Protein AF-A0A1C3X0C4-F1 (afdb_monomer)

Organism: NCBI:txid1761772

Solvent-accessible surface area (backbone atoms only — not comparable to full-atom values): 13172 Å² total; per-residue (Å²): 142,78,87,81,75,84,77,73,75,85,82,77,82,80,66,88,72,69,59,49,39,43,43,60,50,53,60,58,39,68,80,42,32,85,22,26,40,40,50,29,43,96,93,39,70,56,44,37,40,42,38,80,78,48,72,48,70,47,80,48,76,50,66,49,93,78,71,48,81,47,73,50,46,37,35,39,41,31,38,38,47,34,87,52,88,96,50,63,44,50,33,29,40,58,55,50,52,52,52,50,57,44,31,78,73,72,53,66,65,54,83,15,46,44,35,37,34,42,26,61,84,79,56,75,74,42,56,24,30,41,52,51,74,47,81,56,97,66,32,35,37,38,35,36,40,78,58,76,90,78,57,58,68,60,51,53,52,52,51,53,54,54,64,68,68,50,79,73,76,76,72,78,74,76,81,47,76,70,55,62,56,57,60,68,44,45,44,56,62,89,38,69,68,53,26,46,51,50,12,64,74,65,76,46,53,48,69,56,42,38,52,33,25,74,71,60,39,42,42,34,71,52,27,51,57,61,65,76,105

Radius of gyration: 30.97 Å; Cα contacts (8 Å, |Δi|>4): 349; chains: 1; bounding box: 74×57×75 Å

Secondary structure (DSSP, 8-state):
---------STT--S---PPPHHHHHHHHHTTTTSEEEEEETTEEPPTT-EEEEEEEEEEEEE-TT--EEEEEEEEEEEE----TT--PPBHHHHHHHHHHHHHHH---TTSEEEEEEE-SSSPPEEEEEEEEEE-SSEEEEEEEE-----HHHHHHHHHHHHHHS----------HHHHHHHTTB--TT-HHHHHHHHHHHT--HHHHHHHHHHH-SBHHHHHHHH--

pLDDT: mean 82.72, std 19.0, range [31.22, 98.5]

Foldseek 3Di:
DDDDDPPPDPPPPQDPQPFQFLLNVLVVLVVFQQAFEWEAEPNHIQEQPKDFPDKDKDWDWDAFPVRDIDIFIAIETEIAREDDPPHGGHGSNVVSVVVVVCCVPPNDDRRGAYWYFYDNVPDGTFIWTFRDWDDDPRHIYTYIYGDDDDRVVVSVVSVVVVVVPDPPPPPPPPPDVVVVVVVVQWQDLPDQVSLVVLCVVLVHDSVLLNVLCVVQNTGSVSSSVSSND

Sequence (229 aa):
MDTLANTRSVVGALLPVEELSSAALLSSLEAHKDKSLIFNYDGRDVRPSYHVTEVKAGSFRSLDCGANPESWSETFIQLWDIDEENRRHMPAGKFLAIIRKVDEAVGFDAQAKLTFEVSDGVRPMQIYRAERMITEETAVRVYLSARPSSCKPRDRWLAEQQSCCAPKAVAKKSNTARGRKQDRARVAGGQDYEVQYEAKKTGKSAPAVKKAVKKVGNARKRVEKRLGR

Nearest PDB structures (foldseek):
  9jxc-assembly2_D  TM=3.763E-01  e=6.865E-01  Acinetobacter baumannii
  9jx6-assembly2_D  TM=3.806E-01  e=1.696E+00  Acinetobacter baumannii
  4xzk-assembly1_A  TM=2.471E-01  e=1.194E-01  Vibrio splendidus
  9k1j-assembly1_B  TM=3.363E-01  e=1.914E+00  Acinetobacter baumannii
  9jxc-assembly2_C  TM=3.204E-01  e=1.914E+00  Acinetobacter baumannii

Mean predicted aligned error: 16.26 Å

InterPro domains:
  IPR022037 Protein of unknown function DUF3606 [PF12244] (176-228)
  IPR045534 Protein of unknown function DUF6428 [PF20001] (25-175)

Structure (mmCIF, N/CA/C/O backbone):
data_AF-A0A1C3X0C4-F1
#
_entry.id   AF-A0A1C3X0C4-F1
#
loop_
_atom_site.group_PDB
_atom_site.id
_atom_site.type_symbol
_atom_site.label_atom_id
_atom_site.label_alt_id
_atom_site.label_comp_id
_atom_site.label_asym_id
_atom_site.label_entity_id
_atom_site.label_seq_id
_atom_site.pdbx_PDB_ins_code
_atom_site.Cartn_x
_atom_site.Cartn_y
_atom_site.Cartn_z
_atom_site.occupancy
_atom_site.B_iso_or_equiv
_atom_site.auth_seq_id
_atom_site.auth_comp_id
_atom_site.auth_asym_id
_atom_site.auth_atom_id
_atom_site.pdbx_PDB_model_num
ATOM 1 N N . MET A 1 1 ? -35.593 1.361 -29.784 1.00 33.28 1 MET A N 1
ATOM 2 C CA . MET A 1 1 ? -35.569 2.782 -29.402 1.00 33.28 1 MET A CA 1
ATOM 3 C C . MET A 1 1 ? -35.441 2.850 -27.885 1.00 33.28 1 MET A C 1
ATOM 5 O O . MET A 1 1 ? -36.442 2.698 -27.210 1.00 33.28 1 MET A O 1
ATOM 9 N N . ASP A 1 2 ? -34.297 2.939 -27.226 1.00 32.53 2 ASP A N 1
ATOM 10 C CA . ASP A 1 2 ? -32.886 2.875 -27.589 1.00 32.53 2 ASP A CA 1
ATOM 11 C C . ASP A 1 2 ? -32.145 2.412 -26.331 1.00 32.53 2 ASP A C 1
ATOM 13 O O . ASP A 1 2 ? -32.346 2.946 -25.241 1.00 32.53 2 ASP A O 1
ATOM 17 N N . THR A 1 3 ? -31.311 1.388 -26.480 1.00 33.56 3 THR A N 1
ATOM 18 C CA . THR A 1 3 ? -30.434 0.871 -25.431 1.00 33.56 3 THR A CA 1
ATOM 19 C C . THR A 1 3 ? -29.099 1.597 -25.561 1.00 33.56 3 THR A C 1
ATOM 21 O O . THR A 1 3 ? -28.247 1.192 -26.348 1.00 33.56 3 THR A O 1
ATOM 24 N N . LEU A 1 4 ? -28.909 2.698 -24.832 1.00 35.84 4 LEU A N 1
ATOM 25 C CA . LEU A 1 4 ? -27.606 3.360 -24.775 1.00 35.84 4 LEU A CA 1
ATOM 26 C C . LEU A 1 4 ? -26.722 2.665 -23.740 1.00 35.84 4 LEU A C 1
ATOM 28 O O . LEU A 1 4 ? -26.803 2.894 -22.535 1.00 35.84 4 LEU A O 1
ATOM 32 N N . ALA A 1 5 ? -25.880 1.780 -24.269 1.00 33.28 5 ALA A N 1
ATOM 33 C CA . ALA A 1 5 ? -24.729 1.214 -23.599 1.00 33.28 5 ALA A CA 1
ATOM 34 C C . ALA A 1 5 ? -23.816 2.339 -23.089 1.00 33.28 5 ALA A C 1
ATOM 36 O O . ALA A 1 5 ? -23.297 3.150 -23.855 1.00 33.28 5 ALA A O 1
ATOM 37 N N . ASN A 1 6 ? -23.597 2.359 -21.777 1.00 34.12 6 ASN A N 1
ATOM 38 C CA . ASN A 1 6 ? -22.580 3.176 -21.134 1.00 34.12 6 ASN A CA 1
ATOM 39 C C . ASN A 1 6 ? -21.198 2.568 -21.431 1.00 34.12 6 ASN A C 1
ATOM 41 O O . ASN A 1 6 ? -20.635 1.827 -20.625 1.00 34.12 6 ASN A O 1
ATOM 45 N N . THR A 1 7 ? -20.657 2.844 -22.618 1.00 32.50 7 THR A N 1
ATOM 46 C CA . THR A 1 7 ? -19.250 2.595 -22.944 1.00 32.50 7 THR A CA 1
ATOM 47 C C . THR A 1 7 ? -18.386 3.581 -22.171 1.00 32.50 7 THR A C 1
ATOM 49 O O . THR A 1 7 ? -18.004 4.642 -22.668 1.00 32.50 7 THR A O 1
ATOM 52 N N . ARG A 1 8 ? -18.069 3.223 -20.925 1.00 35.44 8 ARG A N 1
ATOM 53 C CA . ARG A 1 8 ? -17.008 3.869 -20.158 1.00 35.44 8 ARG A CA 1
ATOM 54 C C . ARG A 1 8 ? -15.693 3.552 -20.872 1.00 35.44 8 ARG A C 1
ATOM 56 O O . ARG A 1 8 ? -15.220 2.420 -20.853 1.00 35.44 8 ARG A O 1
ATOM 63 N N . SER A 1 9 ? -15.180 4.552 -21.584 1.00 31.75 9 SER A N 1
ATOM 64 C CA . SER A 1 9 ? -13.918 4.520 -22.320 1.00 31.75 9 SER A CA 1
ATOM 65 C C . SER A 1 9 ? -12.814 3.868 -21.483 1.00 31.75 9 SER A C 1
ATOM 67 O O . SER A 1 9 ? -12.438 4.367 -20.425 1.00 31.75 9 SER A O 1
ATOM 69 N N . VAL A 1 10 ? -12.285 2.752 -21.982 1.00 35.00 10 VAL A N 1
ATOM 70 C CA . VAL A 1 10 ? -11.211 1.951 -21.368 1.00 35.00 10 VAL A CA 1
ATOM 71 C C . VAL A 1 10 ? -9.834 2.632 -21.497 1.00 35.00 10 VAL A C 1
ATOM 73 O O . VAL A 1 10 ? -8.797 2.024 -21.256 1.00 35.00 10 VAL A O 1
ATOM 76 N N . VAL A 1 11 ? -9.798 3.912 -21.882 1.00 32.31 11 VAL A N 1
ATOM 77 C CA . VAL A 1 11 ? -8.581 4.658 -22.253 1.00 32.31 11 VAL A CA 1
ATOM 78 C C . VAL A 1 11 ? -8.032 5.491 -21.076 1.00 32.31 11 VAL A C 1
ATOM 80 O O . VAL A 1 11 ? -7.282 6.440 -21.265 1.00 32.31 11 VAL A O 1
ATOM 83 N N . GLY A 1 12 ? -8.391 5.147 -19.835 1.00 31.22 12 GLY A N 1
ATOM 84 C CA . GLY A 1 12 ? -7.916 5.840 -18.627 1.00 31.22 12 GLY A CA 1
ATOM 85 C C . GLY A 1 12 ? -6.633 5.281 -17.992 1.00 31.22 12 GLY A C 1
ATOM 86 O O . GLY A 1 12 ? -6.098 5.898 -17.081 1.00 31.22 12 GLY A O 1
ATOM 87 N N . ALA A 1 13 ? -6.124 4.128 -18.438 1.00 40.28 13 ALA A N 1
ATOM 88 C CA . ALA A 1 13 ? -5.106 3.358 -17.706 1.00 40.28 13 ALA A CA 1
ATOM 89 C C . ALA A 1 13 ? -3.681 3.440 -18.298 1.00 40.28 13 ALA A C 1
ATOM 91 O O . ALA A 1 13 ? -3.001 2.421 -18.402 1.00 40.28 13 ALA A O 1
ATOM 92 N N . LEU A 1 14 ? -3.230 4.617 -18.749 1.00 42.72 14 LEU A N 1
ATOM 93 C CA . LEU A 1 14 ? -1.964 4.741 -19.501 1.00 42.72 14 LEU A CA 1
ATOM 94 C C . LEU A 1 14 ? -1.030 5.880 -19.057 1.00 42.72 14 LEU A C 1
ATOM 96 O O . LEU A 1 14 ? -0.083 6.200 -19.775 1.00 42.72 14 LEU A O 1
ATOM 100 N N . LEU A 1 15 ? -1.237 6.463 -17.876 1.00 39.09 15 LEU A N 1
ATOM 101 C CA . LEU A 1 15 ? -0.234 7.323 -17.240 1.00 39.09 15 LEU A CA 1
ATOM 102 C C . LEU A 1 15 ? 0.354 6.599 -16.021 1.00 39.09 15 LEU A C 1
ATOM 104 O O . LEU A 1 15 ? -0.396 5.891 -15.338 1.00 39.09 15 LEU A O 1
ATOM 108 N N . PRO A 1 16 ? 1.662 6.741 -15.727 1.00 48.91 16 PRO A N 1
ATOM 109 C CA . PRO A 1 16 ? 2.201 6.305 -14.449 1.00 48.91 16 PRO A CA 1
ATOM 110 C C . PRO A 1 16 ? 1.478 7.095 -13.358 1.00 48.91 16 PRO A C 1
ATOM 112 O O . PRO A 1 16 ? 1.711 8.285 -13.174 1.00 48.91 16 PRO A O 1
ATOM 115 N N . VAL A 1 17 ? 0.530 6.441 -12.690 1.00 53.72 17 VAL A N 1
ATOM 116 C CA . VAL A 1 17 ? -0.084 6.972 -11.476 1.00 53.72 17 VAL A CA 1
ATOM 117 C C . VAL A 1 17 ? 1.045 7.056 -10.459 1.00 53.72 17 VAL A C 1
ATOM 119 O O . VAL A 1 17 ? 1.647 6.025 -10.149 1.00 53.72 17 VAL A O 1
ATOM 122 N N . GLU A 1 18 ? 1.384 8.265 -10.011 1.00 70.00 18 GLU A N 1
ATOM 123 C CA . GLU A 1 18 ? 2.327 8.431 -8.909 1.00 70.00 18 GLU A CA 1
ATOM 124 C C . GLU A 1 18 ? 1.752 7.710 -7.691 1.00 70.00 18 GLU A C 1
ATOM 126 O O . GLU A 1 18 ? 0.691 8.057 -7.178 1.00 70.00 18 GLU A O 1
ATOM 131 N N . GLU A 1 19 ? 2.422 6.635 -7.290 1.00 86.44 19 GLU A N 1
ATOM 132 C CA . GLU A 1 19 ? 2.032 5.847 -6.130 1.00 86.44 19 GLU A CA 1
ATOM 133 C C . GLU A 1 19 ? 2.527 6.569 -4.878 1.00 86.44 19 GLU A C 1
ATOM 135 O O . GLU A 1 19 ? 3.651 7.080 -4.849 1.00 86.44 19 GLU A O 1
ATOM 140 N N . LEU A 1 20 ? 1.714 6.595 -3.824 1.00 87.94 20 LEU A N 1
ATOM 141 C CA . LEU A 1 20 ? 2.161 7.130 -2.545 1.00 87.94 20 LEU A CA 1
ATOM 142 C C . LEU A 1 20 ? 3.303 6.264 -2.006 1.00 87.94 20 LEU A C 1
ATOM 144 O O . LEU A 1 20 ? 3.148 5.056 -1.814 1.00 87.94 20 LEU A O 1
ATOM 148 N N . SER A 1 21 ? 4.445 6.897 -1.732 1.00 85.62 21 SER A N 1
ATOM 149 C CA . SER A 1 21 ? 5.544 6.231 -1.040 1.00 85.62 21 SER A CA 1
ATOM 150 C C . SER A 1 21 ? 5.160 5.910 0.402 1.00 85.62 21 SER A C 1
ATOM 152 O O . SER A 1 21 ? 4.306 6.571 1.007 1.00 85.62 21 SER A O 1
ATOM 154 N N . SER A 1 22 ? 5.844 4.922 0.981 1.00 87.12 22 SER A N 1
ATOM 155 C CA . SER A 1 22 ? 5.680 4.571 2.391 1.00 87.12 22 SER A CA 1
ATOM 156 C C . SER A 1 22 ? 5.893 5.785 3.300 1.00 87.12 22 SER A C 1
ATOM 158 O O . SER A 1 22 ? 5.059 6.066 4.158 1.00 87.12 22 SER A O 1
ATOM 160 N N . ALA A 1 23 ? 6.947 6.572 3.056 1.00 87.44 23 ALA A N 1
ATOM 161 C CA . ALA A 1 23 ? 7.193 7.817 3.779 1.00 87.44 23 ALA A CA 1
ATOM 162 C C . ALA A 1 23 ? 6.023 8.811 3.675 1.00 87.44 23 ALA A C 1
ATOM 164 O O . ALA A 1 23 ? 5.551 9.303 4.697 1.00 87.44 23 ALA A O 1
ATOM 165 N N . ALA A 1 24 ? 5.526 9.083 2.462 1.00 88.94 24 ALA A N 1
ATOM 166 C CA . ALA A 1 24 ? 4.463 10.066 2.249 1.00 88.94 24 ALA A CA 1
ATOM 167 C C . ALA A 1 24 ? 3.165 9.677 2.970 1.00 88.94 24 ALA A C 1
ATOM 169 O O . ALA A 1 24 ? 2.529 10.525 3.606 1.00 88.94 24 ALA A O 1
ATOM 170 N N . LEU A 1 25 ? 2.796 8.393 2.922 1.00 91.94 25 LEU A N 1
ATOM 171 C CA . LEU A 1 25 ? 1.632 7.882 3.639 1.00 91.94 25 LEU A CA 1
ATOM 172 C C . LEU A 1 25 ? 1.808 8.035 5.156 1.00 91.94 25 LEU A C 1
ATOM 174 O O . LEU A 1 25 ? 0.959 8.630 5.818 1.00 91.94 25 LEU A O 1
ATOM 178 N N . LEU A 1 26 ? 2.912 7.525 5.708 1.00 92.25 26 LEU A N 1
ATOM 179 C CA . LEU A 1 26 ? 3.139 7.509 7.155 1.00 92.25 26 LEU A CA 1
ATOM 180 C C . LEU A 1 26 ? 3.242 8.923 7.735 1.00 92.25 26 LEU A C 1
ATOM 182 O O . LEU A 1 26 ? 2.613 9.208 8.753 1.00 92.25 26 LEU A O 1
ATOM 186 N N . SER A 1 27 ? 3.962 9.829 7.066 1.00 92.00 27 SER A N 1
ATOM 187 C CA . SER A 1 27 ? 4.060 11.231 7.487 1.00 92.00 27 SER A CA 1
ATOM 188 C C . SER A 1 27 ? 2.700 11.921 7.507 1.00 92.00 27 SER A C 1
ATOM 190 O O . SER A 1 27 ? 2.417 12.688 8.424 1.00 92.00 27 SER A O 1
ATOM 192 N N . SER A 1 28 ? 1.837 11.631 6.534 1.00 92.50 28 SER A N 1
ATOM 193 C CA . SER A 1 28 ? 0.516 12.257 6.482 1.00 92.50 28 SER A CA 1
ATOM 194 C C . SER A 1 28 ? -0.442 11.696 7.541 1.00 92.50 28 SER A C 1
ATOM 196 O O . SER A 1 28 ? -1.227 12.443 8.121 1.00 92.50 28 SER A O 1
ATOM 198 N N . LEU A 1 29 ? -0.355 10.397 7.850 1.00 96.44 29 LEU A N 1
ATOM 199 C CA . LEU A 1 29 ? -1.136 9.774 8.926 1.00 96.44 29 LEU A CA 1
ATOM 200 C C . LEU A 1 29 ? -0.721 10.269 10.319 1.00 96.44 29 LEU A C 1
ATOM 202 O O . LEU A 1 29 ? -1.560 10.351 11.216 1.00 96.44 29 LEU A O 1
ATOM 206 N N . GLU A 1 30 ? 0.552 10.625 10.511 1.00 96.00 30 GLU A N 1
ATOM 207 C CA . GLU A 1 30 ? 1.081 11.120 11.790 1.00 96.00 30 GLU A CA 1
ATOM 208 C C . GLU A 1 30 ? 0.361 12.397 12.265 1.00 96.00 30 GLU A C 1
ATOM 210 O O . GLU A 1 30 ? 0.208 12.602 13.471 1.00 96.00 30 GLU A O 1
ATOM 215 N N . ALA A 1 31 ? -0.143 13.217 11.336 1.00 95.56 31 ALA A N 1
ATOM 216 C CA . ALA A 1 31 ? -0.907 14.433 11.626 1.00 95.56 31 ALA A CA 1
ATOM 217 C C . ALA A 1 31 ? -2.383 14.178 12.003 1.00 95.56 31 ALA A C 1
ATOM 219 O O . ALA A 1 31 ? -3.087 15.108 12.399 1.00 95.56 31 ALA A O 1
ATOM 220 N N . HIS A 1 32 ? -2.874 12.941 11.867 1.00 97.00 32 HIS A N 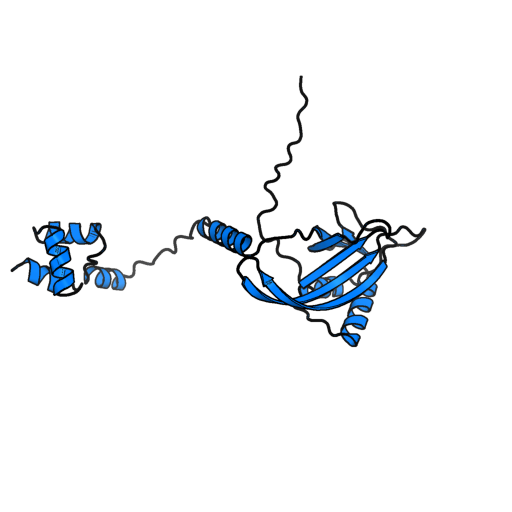1
ATOM 221 C CA . HIS A 1 32 ? -4.299 12.596 11.954 1.00 97.00 32 HIS A CA 1
ATOM 222 C C . HIS A 1 32 ? -4.551 11.310 12.758 1.00 97.00 32 HIS A C 1
ATOM 224 O O . HIS A 1 32 ? -5.442 10.525 12.434 1.00 97.00 32 HIS A O 1
ATOM 230 N N . LYS A 1 33 ? -3.747 11.062 13.799 1.00 97.75 33 LYS A N 1
ATOM 231 C CA . LYS A 1 33 ? -3.726 9.798 14.565 1.00 97.75 33 LYS A CA 1
ATOM 232 C C . LYS A 1 33 ? -5.060 9.401 15.197 1.00 97.75 33 LYS A C 1
ATOM 234 O O . LYS A 1 33 ? -5.297 8.214 15.419 1.00 97.75 33 LYS A O 1
ATOM 239 N N . ASP A 1 34 ? -5.877 10.382 15.540 1.00 97.50 34 ASP A N 1
ATOM 240 C CA . ASP A 1 34 ? -7.181 10.235 16.178 1.00 97.50 34 ASP A CA 1
ATOM 241 C C . ASP A 1 34 ? -8.297 9.875 15.185 1.00 97.50 34 ASP A C 1
ATOM 243 O O . ASP A 1 34 ? -9.320 9.320 15.588 1.00 97.50 34 ASP A O 1
ATOM 247 N N . LYS A 1 35 ? -8.088 10.128 13.888 1.00 98.12 35 LYS A N 1
ATOM 248 C CA . LYS A 1 35 ?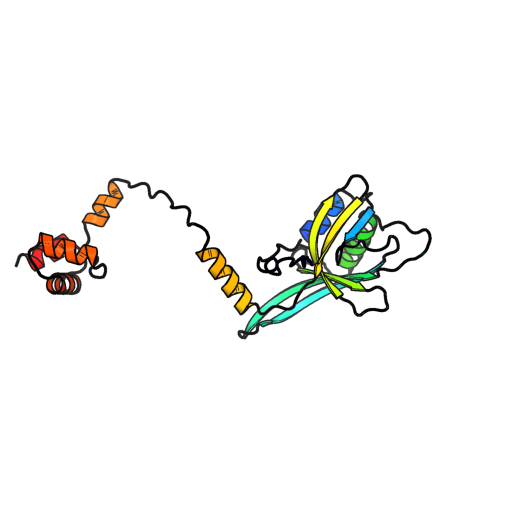 -9.076 9.863 12.841 1.00 98.12 35 LYS A CA 1
ATOM 249 C C . LYS A 1 35 ? -9.134 8.387 12.468 1.00 98.12 35 LYS A C 1
ATOM 251 O O . LYS A 1 35 ? -8.135 7.664 12.520 1.00 98.12 35 LYS A O 1
ATOM 256 N N . SER A 1 36 ? -10.316 7.956 12.034 1.00 98.12 36 SER A N 1
ATOM 257 C CA . SER A 1 36 ? -10.518 6.609 11.492 1.00 98.12 36 SER A CA 1
ATOM 258 C C . SER A 1 36 ? -9.729 6.443 10.196 1.00 98.12 36 SER A C 1
ATOM 260 O O . SER A 1 36 ? -9.850 7.269 9.297 1.00 98.12 36 SER A O 1
ATOM 262 N N . LEU A 1 37 ? -8.931 5.385 10.082 1.00 98.50 37 LEU A N 1
ATOM 263 C CA . LEU A 1 37 ? -8.232 5.038 8.853 1.00 98.50 37 LEU A CA 1
ATOM 264 C C . LEU A 1 37 ? -9.118 4.114 8.019 1.00 98.50 37 LEU A C 1
ATOM 266 O O . LEU A 1 37 ? -9.512 3.041 8.473 1.00 98.50 37 LEU A O 1
ATOM 270 N N . ILE A 1 38 ? -9.436 4.540 6.800 1.00 98.31 38 ILE A N 1
ATOM 271 C CA . ILE A 1 38 ? -10.301 3.794 5.888 1.00 98.31 38 ILE A CA 1
ATOM 272 C C . ILE A 1 38 ? -9.547 3.549 4.588 1.00 98.31 38 ILE A C 1
ATOM 274 O O . ILE A 1 38 ? -9.121 4.486 3.918 1.00 98.31 38 ILE A O 1
ATOM 278 N N . PHE A 1 39 ? -9.402 2.286 4.205 1.00 98.44 39 PHE A N 1
ATOM 279 C CA . PHE A 1 39 ? -8.904 1.921 2.884 1.00 98.44 39 PHE A CA 1
ATOM 280 C C . PHE A 1 39 ? -10.083 1.760 1.923 1.00 98.44 39 PHE A C 1
ATOM 282 O O . PHE A 1 39 ? -11.053 1.077 2.243 1.00 98.44 39 PHE A O 1
ATOM 289 N N . ASN A 1 40 ? -10.010 2.382 0.751 1.00 98.25 40 ASN A N 1
ATOM 290 C CA . ASN A 1 40 ? -10.988 2.209 -0.319 1.00 98.25 40 ASN A CA 1
ATOM 291 C C . ASN A 1 40 ? -10.337 1.426 -1.460 1.00 98.25 40 ASN A C 1
ATOM 293 O O . ASN A 1 40 ? -9.305 1.854 -1.965 1.00 98.25 40 ASN A O 1
ATOM 297 N N . TYR A 1 41 ? -10.916 0.300 -1.859 1.00 97.19 41 TYR A N 1
ATOM 298 C CA . TYR A 1 41 ? -10.442 -0.526 -2.969 1.00 97.19 41 TYR A CA 1
ATOM 299 C C . TYR A 1 41 ? -11.647 -1.031 -3.765 1.00 97.19 41 TYR A C 1
ATOM 301 O O . TYR A 1 41 ? -12.735 -1.188 -3.215 1.00 97.19 41 TYR A O 1
ATOM 309 N N . ASP A 1 42 ? -11.499 -1.220 -5.076 1.00 94.38 42 ASP A N 1
ATOM 310 C CA . ASP A 1 42 ? -12.600 -1.611 -5.974 1.00 94.38 42 ASP A CA 1
ATOM 311 C C . ASP A 1 42 ? -13.864 -0.731 -5.849 1.00 94.38 42 ASP A C 1
ATOM 313 O O . ASP A 1 42 ? -14.993 -1.179 -6.053 1.00 94.38 42 ASP A O 1
ATOM 317 N N . GLY A 1 43 ? -13.682 0.547 -5.498 1.00 94.50 43 GLY A N 1
ATOM 318 C CA . GLY A 1 43 ? -14.771 1.508 -5.324 1.00 94.50 43 GLY A CA 1
ATOM 319 C C . GLY A 1 43 ? -15.590 1.334 -4.041 1.00 94.50 43 GLY A C 1
ATOM 320 O O . GLY A 1 43 ? -16.619 1.994 -3.902 1.00 94.50 43 GLY A O 1
ATOM 321 N N . ARG A 1 44 ? -15.148 0.494 -3.098 1.00 96.19 44 ARG A N 1
ATOM 322 C CA . ARG A 1 44 ? -15.782 0.295 -1.788 1.00 96.19 44 ARG A CA 1
ATOM 323 C C . ARG A 1 44 ? -14.792 0.481 -0.647 1.00 96.19 44 ARG A C 1
ATOM 325 O O . ARG A 1 44 ? -13.588 0.312 -0.815 1.00 96.19 44 ARG A O 1
ATOM 332 N N . ASP A 1 45 ? -15.315 0.797 0.525 1.00 97.50 45 ASP A N 1
ATOM 333 C CA . ASP A 1 45 ? -14.508 0.860 1.737 1.00 97.50 45 ASP A CA 1
ATOM 334 C C . ASP A 1 45 ? -14.295 -0.531 2.325 1.00 97.50 45 ASP A C 1
ATOM 336 O O . ASP A 1 45 ? -15.191 -1.378 2.268 1.00 97.50 45 ASP A O 1
ATOM 340 N N . VAL A 1 46 ? -13.131 -0.737 2.943 1.00 96.81 46 VAL A N 1
ATOM 341 C CA . VAL A 1 46 ? -12.944 -1.832 3.897 1.00 96.81 46 VAL A CA 1
ATOM 342 C C . VAL A 1 46 ? -13.982 -1.724 5.007 1.00 96.81 46 VAL A C 1
ATOM 344 O O . VAL A 1 46 ? -14.368 -0.626 5.432 1.00 96.81 46 VAL A O 1
ATOM 347 N N . ARG A 1 47 ? -14.415 -2.870 5.511 1.00 96.25 47 ARG A N 1
ATOM 348 C CA . ARG A 1 47 ? -15.336 -2.968 6.637 1.00 96.25 47 ARG A CA 1
ATOM 349 C C . ARG A 1 47 ? -14.700 -2.384 7.902 1.00 96.25 47 ARG A C 1
ATOM 351 O O . ARG A 1 47 ? -13.480 -2.455 8.061 1.00 96.25 47 ARG A O 1
ATOM 358 N N . PRO A 1 48 ? -15.498 -1.822 8.828 1.00 94.56 48 PRO A N 1
ATOM 359 C CA . PRO A 1 48 ? -14.984 -1.228 10.064 1.00 94.56 48 PRO A CA 1
ATOM 360 C C . PRO A 1 48 ? -14.075 -2.154 10.879 1.00 94.56 48 PRO A C 1
ATOM 362 O O . PRO A 1 48 ? -13.145 -1.696 11.534 1.00 94.56 48 PRO A O 1
ATOM 365 N N . SER A 1 49 ? -14.321 -3.457 10.816 1.00 92.94 49 SER A N 1
ATOM 366 C CA . SER A 1 49 ? -13.624 -4.501 11.565 1.00 92.94 49 SER A CA 1
ATOM 367 C C . SER A 1 49 ? -12.337 -4.992 10.909 1.00 92.94 49 SER A C 1
ATOM 369 O O . SER A 1 49 ? -11.788 -5.987 11.366 1.00 92.94 49 SER A O 1
ATOM 371 N N . TYR A 1 50 ? -11.841 -4.345 9.851 1.00 97.25 50 TYR A N 1
ATOM 372 C CA . TYR A 1 50 ? -10.660 -4.845 9.154 1.00 97.25 50 TYR A CA 1
ATOM 373 C C . TYR A 1 50 ? -9.431 -4.957 10.074 1.00 97.25 50 TYR A C 1
ATOM 375 O O . TYR A 1 50 ? -9.210 -4.152 10.988 1.00 97.25 50 TYR A O 1
ATOM 383 N N . HIS A 1 51 ? -8.579 -5.937 9.782 1.00 96.62 51 HIS A N 1
ATOM 384 C CA . HIS A 1 51 ? -7.330 -6.160 10.505 1.00 96.62 51 HIS A CA 1
ATOM 385 C C . HIS A 1 51 ? -6.126 -5.912 9.604 1.00 96.62 51 HIS A C 1
ATOM 387 O O . HIS A 1 51 ? -6.134 -6.279 8.434 1.00 96.62 51 HIS A O 1
ATOM 393 N N . VAL A 1 52 ? -5.064 -5.342 10.174 1.00 97.44 52 VAL A N 1
ATOM 394 C CA . VAL A 1 52 ? -3.720 -5.494 9.610 1.00 97.44 52 VAL A CA 1
ATOM 395 C C . VAL A 1 52 ? -3.173 -6.804 10.163 1.00 97.44 52 VAL A C 1
ATOM 397 O O . VAL A 1 52 ? -2.947 -6.896 11.371 1.00 97.44 52 VAL A O 1
ATOM 400 N N . THR A 1 53 ? -3.035 -7.823 9.321 1.00 96.38 53 THR A N 1
ATOM 401 C CA . THR A 1 53 ? -2.643 -9.173 9.766 1.00 96.38 53 THR A CA 1
ATOM 402 C C . THR A 1 53 ? -1.139 -9.376 9.741 1.00 96.38 53 THR A C 1
ATOM 404 O O . THR A 1 53 ? -0.598 -10.066 10.599 1.00 96.38 53 THR A O 1
ATOM 407 N N . GLU A 1 54 ? -0.459 -8.747 8.788 1.00 95.69 54 GLU A N 1
ATOM 408 C CA . GLU A 1 54 ? 0.980 -8.871 8.614 1.00 95.69 54 GLU A CA 1
ATOM 409 C C . GLU A 1 54 ? 1.538 -7.617 7.941 1.00 95.69 54 GLU A C 1
ATOM 411 O O . GLU A 1 54 ? 0.887 -7.001 7.091 1.00 95.69 54 GLU A O 1
ATOM 416 N N . VAL A 1 55 ? 2.760 -7.245 8.313 1.00 94.81 55 VAL A N 1
ATOM 417 C CA . VAL A 1 55 ? 3.544 -6.224 7.621 1.00 94.81 55 VAL A CA 1
ATOM 418 C C . VAL A 1 55 ? 4.910 -6.828 7.340 1.00 94.81 55 VAL A C 1
ATOM 420 O O . VAL A 1 55 ? 5.583 -7.289 8.261 1.00 94.81 55 VAL A O 1
ATOM 423 N N . LYS A 1 56 ? 5.301 -6.851 6.067 1.00 92.88 56 LYS A N 1
ATOM 424 C CA . LYS A 1 56 ? 6.536 -7.483 5.592 1.00 92.88 56 LYS A CA 1
ATOM 425 C C . LYS A 1 56 ? 7.418 -6.428 4.956 1.00 92.88 56 LYS A C 1
ATOM 427 O O . LYS A 1 56 ? 6.915 -5.590 4.214 1.00 92.88 56 LYS A O 1
ATOM 432 N N . ALA A 1 57 ? 8.719 -6.528 5.174 1.00 91.88 57 ALA A N 1
ATOM 433 C CA . ALA A 1 57 ? 9.718 -5.801 4.406 1.00 91.88 57 ALA A CA 1
ATOM 434 C C . ALA A 1 57 ? 10.543 -6.813 3.604 1.00 91.88 57 ALA A C 1
ATOM 436 O O . ALA A 1 57 ? 10.956 -7.845 4.135 1.00 91.88 57 ALA A O 1
ATOM 437 N N . GLY A 1 58 ? 10.757 -6.541 2.319 1.00 90.94 58 GLY A N 1
ATOM 438 C CA . GLY A 1 58 ? 11.507 -7.414 1.424 1.00 90.94 58 GLY A CA 1
ATOM 439 C C . GLY A 1 58 ? 12.479 -6.638 0.545 1.00 90.94 58 GLY A C 1
ATOM 440 O O . GLY A 1 58 ? 12.207 -5.511 0.136 1.00 90.94 58 GLY A O 1
ATOM 441 N N . SER A 1 59 ? 13.609 -7.269 0.227 1.00 93.25 59 SER A N 1
ATOM 442 C CA . SER A 1 59 ? 14.556 -6.792 -0.780 1.00 93.25 59 SER A CA 1
ATOM 443 C C . SER A 1 59 ? 14.522 -7.730 -1.979 1.00 93.25 59 SER A C 1
ATOM 445 O O . SER A 1 59 ? 14.677 -8.944 -1.840 1.00 93.25 59 SER A O 1
ATOM 447 N N . PHE A 1 60 ? 14.305 -7.165 -3.161 1.00 94.44 60 PHE A N 1
ATOM 448 C CA . PHE A 1 60 ? 14.076 -7.908 -4.389 1.00 94.44 60 PHE A CA 1
ATOM 449 C C . PHE A 1 60 ? 15.152 -7.594 -5.416 1.00 94.44 60 PHE A C 1
ATOM 451 O O . PHE A 1 60 ? 15.638 -6.467 -5.521 1.00 94.44 60 PHE A O 1
ATOM 458 N N . ARG A 1 61 ? 15.496 -8.610 -6.207 1.00 95.31 61 ARG A N 1
ATOM 459 C CA . ARG A 1 61 ? 16.373 -8.513 -7.376 1.00 95.31 61 ARG A CA 1
ATOM 460 C C . ARG A 1 61 ? 15.710 -9.268 -8.521 1.00 95.31 61 ARG A C 1
ATOM 462 O O . ARG A 1 61 ? 15.233 -10.381 -8.319 1.00 95.31 61 ARG A O 1
ATOM 469 N N . SER A 1 62 ? 15.660 -8.676 -9.708 1.00 92.94 62 SER A N 1
ATOM 470 C CA . SER A 1 62 ? 14.979 -9.263 -10.870 1.00 92.94 62 SER A CA 1
ATOM 471 C C . SER A 1 62 ? 15.623 -8.851 -12.194 1.00 92.94 62 SER A C 1
ATOM 473 O O . SER A 1 62 ? 16.462 -7.951 -12.226 1.00 92.94 62 SER A O 1
ATOM 475 N N . LEU A 1 63 ? 15.184 -9.489 -13.280 1.00 93.12 63 LEU A N 1
ATOM 476 C CA . LEU A 1 63 ? 15.392 -9.036 -14.654 1.00 93.12 63 LEU A CA 1
ATOM 477 C C . LEU A 1 63 ? 14.032 -8.680 -15.266 1.00 93.12 63 LEU A C 1
ATOM 479 O O . LEU A 1 63 ? 13.060 -9.411 -15.070 1.00 93.12 63 LEU A O 1
ATOM 483 N N . ASP A 1 64 ? 13.953 -7.575 -16.006 1.00 89.44 64 ASP A N 1
ATOM 484 C CA . ASP A 1 64 ? 12.757 -7.251 -16.793 1.00 89.44 64 ASP A CA 1
ATOM 485 C C . ASP A 1 64 ? 12.676 -8.056 -18.113 1.00 89.44 64 ASP A C 1
ATOM 487 O O . ASP A 1 64 ? 13.596 -8.793 -18.471 1.00 89.44 64 ASP A O 1
ATOM 491 N N . CYS A 1 65 ? 11.574 -7.906 -18.866 1.00 87.31 65 CYS A N 1
ATOM 492 C CA . CYS A 1 65 ? 11.372 -8.546 -20.182 1.00 87.31 65 CYS A CA 1
ATOM 493 C C . CYS A 1 65 ? 12.481 -8.202 -21.212 1.00 87.31 65 CYS A C 1
ATOM 495 O O . CYS A 1 65 ? 12.611 -8.898 -22.214 1.00 87.31 65 CYS A O 1
ATOM 497 N N . GLY A 1 66 ? 13.279 -7.153 -20.977 1.00 89.06 66 GLY A N 1
ATOM 498 C CA . GLY A 1 66 ? 14.427 -6.750 -21.794 1.00 89.06 66 GLY A CA 1
ATOM 499 C C . GLY A 1 66 ? 15.783 -7.152 -21.203 1.00 89.06 66 GLY A C 1
ATOM 500 O O . GLY A 1 66 ? 16.795 -6.606 -21.632 1.00 89.06 66 GLY A O 1
ATOM 501 N N . ALA A 1 67 ? 15.808 -8.063 -20.223 1.00 90.75 67 ALA A N 1
ATOM 502 C CA . ALA A 1 67 ? 17.002 -8.522 -19.511 1.00 90.75 67 ALA A CA 1
ATOM 503 C C . ALA A 1 67 ? 17.773 -7.416 -18.761 1.00 90.75 67 ALA A C 1
ATOM 505 O O . ALA A 1 67 ? 18.964 -7.568 -18.482 1.00 90.75 67 ALA A O 1
ATOM 506 N N . ASN A 1 68 ? 17.108 -6.315 -18.394 1.00 90.62 68 ASN A N 1
ATOM 507 C CA . ASN A 1 68 ? 17.726 -5.282 -17.566 1.00 90.62 68 ASN A CA 1
ATOM 508 C C . ASN A 1 68 ? 17.605 -5.661 -16.084 1.00 90.62 68 ASN A C 1
ATOM 510 O O . ASN A 1 68 ? 16.499 -5.993 -15.641 1.00 90.62 68 ASN A O 1
ATOM 514 N N . PRO A 1 69 ? 18.702 -5.606 -15.307 1.00 92.56 69 PRO A N 1
ATOM 515 C CA . PRO A 1 69 ? 18.658 -5.872 -13.878 1.00 92.56 69 PRO A CA 1
ATOM 516 C C . PRO A 1 69 ? 17.923 -4.760 -13.133 1.00 92.56 69 PRO A C 1
ATOM 518 O O . PRO A 1 69 ? 18.125 -3.576 -13.393 1.00 92.56 69 PRO A O 1
ATOM 521 N N . GLU A 1 70 ? 17.118 -5.153 -12.152 1.00 92.12 70 GLU A N 1
ATOM 522 C CA . GLU A 1 70 ? 16.468 -4.243 -11.215 1.00 92.12 70 GLU A CA 1
ATOM 523 C C . GLU A 1 70 ? 16.574 -4.762 -9.787 1.00 92.12 70 GLU A C 1
ATOM 525 O O . GLU A 1 70 ? 16.449 -5.964 -9.541 1.00 92.12 70 GLU A O 1
ATOM 530 N N . SER A 1 71 ? 16.738 -3.830 -8.852 1.00 93.88 71 SER A N 1
ATOM 531 C CA . SER A 1 71 ? 16.723 -4.093 -7.418 1.00 93.88 71 SER A CA 1
ATOM 532 C C . SER A 1 71 ? 15.860 -3.049 -6.727 1.00 93.88 71 SER A C 1
ATOM 534 O O . SER A 1 71 ? 15.947 -1.867 -7.063 1.00 93.88 71 SER A O 1
ATOM 536 N N . TRP A 1 72 ? 15.034 -3.467 -5.775 1.00 93.44 72 TRP A N 1
ATOM 537 C CA . TRP A 1 72 ? 14.232 -2.545 -4.974 1.00 93.44 72 TRP A CA 1
ATOM 538 C C . TRP A 1 72 ? 13.890 -3.143 -3.610 1.00 93.44 72 TRP A C 1
ATOM 540 O O . TRP A 1 72 ? 13.884 -4.363 -3.440 1.00 93.44 72 TRP A O 1
ATOM 550 N N . SER A 1 73 ? 13.586 -2.266 -2.659 1.00 92.75 73 SER A N 1
ATOM 551 C CA . SER A 1 73 ? 12.933 -2.618 -1.400 1.00 92.75 73 SER A CA 1
ATOM 552 C C . SER A 1 73 ? 11.423 -2.460 -1.550 1.00 92.75 73 SER A C 1
ATOM 554 O O . SER A 1 73 ? 10.952 -1.524 -2.210 1.00 92.75 73 SER A O 1
ATOM 556 N N . GLU A 1 74 ? 10.652 -3.346 -0.933 1.00 93.38 74 GLU A N 1
ATOM 557 C CA . GLU A 1 74 ? 9.193 -3.273 -0.928 1.00 93.38 74 GLU A CA 1
ATOM 558 C C . GLU A 1 74 ? 8.621 -3.688 0.423 1.00 93.38 74 GLU A C 1
ATOM 560 O O . GLU A 1 74 ? 9.030 -4.687 1.017 1.00 93.38 74 GLU A O 1
ATOM 565 N N . THR A 1 75 ? 7.659 -2.898 0.883 1.00 92.50 75 THR A N 1
ATOM 566 C CA . THR A 1 75 ? 6.870 -3.136 2.081 1.00 92.50 75 THR A CA 1
ATOM 567 C C . THR A 1 75 ? 5.490 -3.629 1.670 1.00 92.50 75 THR A C 1
ATOM 569 O O . THR A 1 75 ? 4.797 -2.972 0.890 1.00 92.50 75 THR A O 1
ATOM 572 N N . PHE A 1 76 ? 5.059 -4.744 2.254 1.00 95.44 76 PHE A N 1
ATOM 573 C CA . PHE A 1 76 ? 3.723 -5.306 2.083 1.00 95.44 76 PHE A CA 1
ATOM 574 C C . PHE A 1 76 ? 2.917 -5.112 3.362 1.00 95.44 76 PHE A C 1
ATOM 576 O O . PHE A 1 76 ? 3.399 -5.433 4.446 1.00 95.44 76 PHE A O 1
ATOM 583 N N . ILE A 1 77 ? 1.688 -4.621 3.239 1.00 97.06 77 ILE A N 1
ATOM 584 C CA . ILE A 1 77 ? 0.729 -4.503 4.339 1.00 97.06 77 ILE A CA 1
ATOM 585 C C . ILE A 1 77 ? -0.483 -5.360 3.998 1.00 97.06 77 ILE A C 1
ATOM 587 O O . ILE A 1 77 ? -1.200 -5.078 3.036 1.00 97.06 77 ILE A O 1
ATOM 591 N N . GLN A 1 78 ? -0.719 -6.399 4.792 1.00 98.19 78 GLN A N 1
ATOM 592 C CA . GLN A 1 78 ? -1.856 -7.289 4.610 1.00 98.19 78 GLN A CA 1
ATOM 593 C C . GLN A 1 78 ? -3.083 -6.764 5.352 1.00 98.19 78 GLN A C 1
ATOM 595 O O . GLN A 1 78 ? -3.045 -6.585 6.571 1.00 98.19 78 GLN A O 1
ATOM 600 N N . LEU A 1 79 ? -4.168 -6.535 4.615 1.00 98.31 79 LEU A N 1
ATOM 601 C CA . LEU A 1 79 ? -5.468 -6.132 5.133 1.00 98.31 79 LEU A CA 1
ATOM 602 C C . LEU A 1 79 ? -6.461 -7.287 5.004 1.00 98.31 79 LEU A C 1
ATOM 604 O O . LEU A 1 79 ? -6.728 -7.781 3.905 1.00 98.31 79 LEU A O 1
ATOM 608 N N . TRP A 1 80 ? -7.053 -7.670 6.128 1.00 97.62 80 TRP A N 1
ATOM 609 C CA . TRP A 1 80 ? -8.127 -8.651 6.182 1.00 97.62 80 TRP A CA 1
ATOM 610 C C . TRP A 1 80 ? -9.471 -7.942 6.355 1.00 97.62 80 TRP A C 1
ATOM 612 O O . TRP A 1 80 ? -9.751 -7.378 7.413 1.00 97.62 80 TRP A O 1
ATOM 622 N N . ASP A 1 81 ? -10.270 -7.923 5.288 1.00 96.62 81 ASP A N 1
ATOM 623 C CA . ASP A 1 81 ? -11.532 -7.186 5.166 1.00 96.62 81 ASP A CA 1
ATOM 624 C C . ASP A 1 81 ? -12.734 -8.029 5.623 1.00 96.62 81 ASP A C 1
ATOM 626 O O . ASP A 1 81 ? -13.525 -8.558 4.830 1.00 96.62 81 ASP A O 1
ATOM 630 N N . ILE A 1 82 ? -12.856 -8.176 6.939 1.00 92.81 82 ILE A N 1
ATOM 631 C CA . ILE A 1 82 ? -13.923 -8.942 7.583 1.00 92.81 82 ILE A CA 1
ATOM 632 C C . ILE A 1 82 ? -14.902 -8.062 8.338 1.00 92.81 82 ILE A C 1
ATOM 634 O O . ILE A 1 82 ? -14.603 -6.925 8.694 1.00 92.81 82 ILE A O 1
ATOM 638 N N . ASP A 1 83 ? -16.091 -8.618 8.551 1.00 89.31 83 ASP A N 1
ATOM 639 C CA . ASP A 1 83 ? -17.132 -8.010 9.365 1.00 89.31 83 ASP A CA 1
ATOM 640 C C . ASP A 1 83 ? -17.218 -8.752 10.702 1.00 89.31 83 ASP A C 1
ATOM 642 O O . ASP A 1 83 ? -17.725 -9.869 10.781 1.00 89.31 83 ASP A O 1
ATOM 646 N N . GLU A 1 84 ? -16.666 -8.142 11.743 1.00 88.19 84 GLU A N 1
ATOM 647 C CA . GLU A 1 84 ? -17.002 -8.445 13.133 1.00 88.19 84 GLU A CA 1
ATOM 648 C C . GLU A 1 84 ? -17.981 -7.385 13.652 1.00 88.19 84 GLU A C 1
ATOM 650 O O . GLU A 1 84 ? -17.715 -6.180 13.539 1.00 88.19 84 GLU A O 1
ATOM 655 N N . GLU A 1 85 ? -19.075 -7.836 14.267 1.00 85.38 85 GLU A N 1
ATOM 656 C CA . GLU A 1 85 ? -20.128 -6.970 14.798 1.00 85.38 85 GLU A CA 1
ATOM 657 C C . GLU A 1 85 ? -19.596 -5.920 15.790 1.00 85.38 85 GLU A C 1
ATOM 659 O O . GLU A 1 85 ? -18.689 -6.168 16.589 1.00 85.38 85 GLU A O 1
ATOM 664 N N . ASN A 1 86 ? -20.215 -4.734 15.780 1.00 78.50 86 ASN A N 1
ATOM 665 C CA . ASN A 1 86 ? -19.959 -3.631 16.719 1.00 78.50 86 ASN A CA 1
ATOM 666 C C . ASN A 1 86 ? -18.512 -3.096 16.747 1.00 78.50 86 ASN A C 1
ATOM 668 O O . ASN A 1 86 ? -18.104 -2.429 17.706 1.00 78.50 86 ASN A O 1
ATOM 672 N N . ARG A 1 87 ? -17.725 -3.328 15.692 1.00 86.06 87 ARG A N 1
ATOM 673 C CA . ARG A 1 87 ? -16.402 -2.711 15.526 1.00 86.06 87 ARG A CA 1
ATOM 674 C C . ARG A 1 87 ? -16.490 -1.383 14.774 1.00 86.06 87 ARG A C 1
ATOM 676 O O . ARG A 1 87 ? -17.376 -1.149 13.959 1.00 86.06 87 ARG A O 1
ATOM 683 N N . ARG A 1 88 ? -15.528 -0.504 15.052 1.00 91.44 88 ARG A N 1
ATOM 684 C CA . ARG A 1 88 ? -15.278 0.744 14.316 1.00 91.44 88 ARG A CA 1
ATOM 685 C C . ARG A 1 88 ? -13.963 0.616 13.558 1.00 91.44 88 ARG A C 1
ATOM 687 O O . ARG A 1 88 ? -13.084 -0.104 14.034 1.00 91.44 88 ARG A O 1
ATOM 694 N N . HIS A 1 89 ? -13.818 1.368 12.462 1.00 95.88 89 HIS A N 1
ATOM 695 C CA . HIS A 1 89 ? -12.554 1.471 11.728 1.00 95.88 89 HIS A CA 1
ATOM 696 C C . HIS A 1 89 ? -11.387 1.775 12.667 1.00 95.88 89 HIS A C 1
ATOM 698 O O . HIS A 1 89 ? -11.500 2.553 13.620 1.00 95.88 89 HIS A O 1
ATOM 704 N N . MET A 1 90 ? -10.249 1.144 12.388 1.00 97.06 90 MET A N 1
ATOM 705 C CA . MET A 1 90 ? -9.017 1.343 13.141 1.00 97.06 90 MET A CA 1
ATOM 706 C C . MET A 1 90 ? -8.581 2.820 13.090 1.00 97.06 90 MET A C 1
ATOM 708 O O . MET A 1 90 ? -8.500 3.381 12.001 1.00 97.06 90 MET A O 1
ATOM 712 N N . PRO A 1 91 ? -8.225 3.458 14.221 1.00 97.75 91 PRO A N 1
ATOM 713 C CA . PRO A 1 91 ? -7.620 4.788 14.193 1.00 97.75 91 PRO A CA 1
ATOM 714 C C . PRO A 1 91 ? -6.239 4.776 13.525 1.00 97.75 91 PRO A C 1
ATOM 716 O O . PRO A 1 91 ? -5.457 3.840 13.736 1.00 97.75 91 PRO A O 1
ATOM 719 N N . ALA A 1 92 ? -5.885 5.841 12.804 1.00 98.12 92 ALA A N 1
ATOM 720 C CA . ALA A 1 92 ? -4.585 5.967 12.138 1.00 98.12 92 ALA A CA 1
ATOM 721 C C . ALA A 1 92 ? -3.399 5.810 13.110 1.00 98.12 92 ALA A C 1
ATOM 723 O O . ALA A 1 92 ? -2.383 5.206 12.768 1.00 98.12 92 ALA A O 1
ATOM 724 N N . GLY A 1 93 ? -3.539 6.260 14.360 1.00 98.06 93 GLY A N 1
ATOM 725 C CA . GLY A 1 93 ? -2.523 6.091 15.399 1.00 98.06 93 GLY A CA 1
ATOM 726 C C . GLY A 1 93 ? -2.245 4.627 15.751 1.00 98.06 93 GLY A C 1
ATOM 727 O O . GLY A 1 93 ? -1.094 4.265 15.997 1.00 98.06 93 GLY A O 1
ATOM 728 N N . LYS A 1 94 ? -3.267 3.759 15.722 1.00 97.81 94 LYS A N 1
ATOM 729 C CA . LYS A 1 94 ? -3.088 2.316 15.951 1.00 97.81 94 LYS A CA 1
ATOM 730 C C . LYS A 1 94 ? -2.352 1.668 14.782 1.00 97.81 94 LYS A C 1
ATOM 732 O O . LYS A 1 94 ? -1.452 0.867 15.016 1.00 97.81 94 LYS A O 1
ATOM 737 N N . PHE A 1 95 ? -2.685 2.053 13.552 1.00 97.56 95 PHE A N 1
ATOM 738 C CA . PHE A 1 95 ? -1.957 1.618 12.361 1.00 97.56 95 PHE A CA 1
ATOM 739 C C . PHE A 1 95 ? -0.477 2.025 12.432 1.00 97.56 95 PHE A C 1
ATOM 741 O O . PHE A 1 95 ? 0.400 1.177 12.304 1.00 97.56 95 PHE A O 1
ATOM 748 N N . LEU A 1 96 ? -0.186 3.290 12.748 1.00 96.94 96 LEU A N 1
ATOM 749 C CA . LEU A 1 96 ? 1.186 3.784 12.914 1.00 96.94 96 LEU A CA 1
ATOM 750 C C . LEU A 1 96 ? 1.952 3.031 14.008 1.00 96.94 96 LEU A C 1
ATOM 752 O O . LEU A 1 96 ? 3.129 2.733 13.832 1.00 96.94 96 LEU A O 1
ATOM 756 N N . ALA A 1 97 ? 1.296 2.680 15.117 1.00 97.00 97 ALA A N 1
ATOM 757 C CA . ALA A 1 97 ? 1.913 1.878 16.170 1.00 97.00 97 ALA A CA 1
ATOM 758 C C . ALA A 1 97 ? 2.277 0.458 15.701 1.00 97.00 97 ALA A C 1
ATOM 760 O O . ALA A 1 97 ? 3.300 -0.073 16.128 1.00 97.00 97 ALA A O 1
ATOM 761 N N . ILE A 1 98 ? 1.472 -0.153 14.822 1.00 94.88 98 ILE A N 1
ATOM 762 C CA . ILE A 1 98 ? 1.799 -1.446 14.196 1.00 94.88 98 ILE A CA 1
ATOM 763 C C . ILE A 1 98 ? 3.038 -1.291 13.311 1.00 94.88 98 ILE A C 1
ATOM 765 O O . ILE A 1 98 ? 3.991 -2.047 13.476 1.00 94.88 98 ILE A O 1
ATOM 769 N N . ILE A 1 99 ? 3.057 -0.284 12.431 1.00 93.56 99 ILE A N 1
ATOM 770 C CA . ILE A 1 99 ? 4.186 -0.051 11.520 1.00 93.56 99 ILE A CA 1
ATOM 771 C C . ILE A 1 99 ? 5.483 0.218 12.287 1.00 93.56 99 ILE A C 1
ATOM 773 O O . ILE A 1 99 ? 6.503 -0.366 11.948 1.00 93.56 99 ILE A O 1
ATOM 777 N N . ARG A 1 100 ? 5.445 1.022 13.358 1.00 92.75 100 ARG A N 1
ATOM 778 C CA . ARG A 1 100 ? 6.625 1.292 14.200 1.00 92.75 100 ARG A CA 1
ATOM 779 C C . ARG A 1 100 ? 7.203 0.029 14.832 1.00 92.75 100 ARG A C 1
ATOM 781 O O . ARG A 1 100 ? 8.402 -0.182 14.760 1.00 92.75 100 ARG A O 1
ATOM 788 N N . LYS A 1 101 ? 6.355 -0.837 15.398 1.00 92.56 101 LYS A N 1
ATOM 789 C CA . LYS A 1 101 ? 6.811 -2.115 15.975 1.00 92.56 101 LYS A CA 1
ATOM 790 C C . LYS A 1 101 ? 7.486 -3.008 14.940 1.00 92.56 101 LYS A C 1
ATOM 792 O O . LYS A 1 101 ? 8.413 -3.739 15.265 1.00 92.56 101 LYS A O 1
ATOM 797 N N . VAL A 1 102 ? 6.981 -2.979 13.711 1.00 88.19 102 VAL A N 1
ATOM 798 C CA . VAL A 1 102 ? 7.546 -3.756 12.609 1.00 88.19 102 VAL A CA 1
ATOM 799 C C . VAL A 1 102 ? 8.877 -3.145 12.178 1.00 88.19 102 VAL A C 1
ATOM 801 O O . VAL A 1 102 ? 9.859 -3.869 12.104 1.00 88.19 102 VAL A O 1
ATOM 804 N N . ASP A 1 103 ? 8.943 -1.828 11.980 1.00 90.12 103 ASP A N 1
ATOM 805 C CA . ASP A 1 103 ? 10.184 -1.106 11.667 1.00 90.12 103 ASP A CA 1
ATOM 806 C C . ASP A 1 103 ? 11.293 -1.388 12.693 1.00 90.12 103 ASP A C 1
ATOM 808 O O . ASP A 1 103 ? 12.390 -1.795 12.322 1.00 90.12 103 ASP A O 1
ATOM 812 N N . GLU A 1 104 ? 10.981 -1.309 13.988 1.00 91.25 104 GLU A N 1
ATOM 813 C CA . GLU A 1 104 ? 11.922 -1.632 15.070 1.00 91.25 104 GLU A CA 1
ATOM 814 C C . GLU A 1 104 ? 12.457 -3.074 15.001 1.00 91.25 104 GLU A C 1
ATOM 816 O O . GLU A 1 104 ? 13.593 -3.330 15.401 1.00 91.25 104 GLU A O 1
ATOM 821 N N . ALA A 1 105 ? 11.653 -4.021 14.507 1.00 89.25 105 ALA A N 1
ATOM 822 C CA . ALA A 1 105 ? 12.000 -5.439 14.479 1.00 89.25 105 ALA A CA 1
ATOM 823 C C . ALA A 1 105 ? 12.698 -5.884 13.182 1.00 89.25 105 ALA A C 1
ATOM 825 O O . ALA A 1 105 ? 13.590 -6.731 13.236 1.00 89.25 105 ALA A O 1
ATOM 826 N N . VAL A 1 106 ? 12.279 -5.369 12.022 1.00 84.75 106 VAL A N 1
ATOM 827 C CA . VAL A 1 106 ? 12.745 -5.844 10.702 1.00 84.75 106 VAL A CA 1
ATOM 828 C C . VAL A 1 106 ? 13.417 -4.768 9.850 1.00 84.75 106 VAL A C 1
ATOM 830 O O . VAL A 1 106 ? 14.037 -5.101 8.842 1.00 84.75 106 VAL A O 1
ATOM 833 N N . GLY A 1 107 ? 13.339 -3.501 10.258 1.00 83.88 107 GLY A N 1
ATOM 834 C CA . GLY A 1 107 ? 13.815 -2.356 9.494 1.00 83.88 107 GLY A CA 1
ATOM 835 C C . GLY A 1 107 ? 12.863 -1.973 8.361 1.00 83.88 107 GLY A C 1
ATOM 836 O O . GLY A 1 107 ? 12.445 -2.799 7.548 1.00 83.88 107 GLY A O 1
ATOM 837 N N . PHE A 1 108 ? 12.536 -0.689 8.288 1.00 81.62 108 PHE A N 1
ATOM 838 C CA . PHE A 1 108 ? 11.638 -0.127 7.294 1.00 81.62 108 PHE A CA 1
ATOM 839 C C . PHE A 1 108 ? 12.377 0.879 6.412 1.00 81.62 108 PHE A C 1
ATOM 841 O O . PHE A 1 108 ? 12.784 1.957 6.845 1.00 81.62 108 PHE A O 1
ATOM 848 N N . ASP A 1 109 ? 12.529 0.548 5.133 1.00 84.88 109 ASP A N 1
ATOM 849 C CA . ASP A 1 109 ? 13.046 1.498 4.154 1.00 84.88 109 ASP A CA 1
ATOM 850 C C . ASP A 1 109 ? 11.936 2.494 3.785 1.00 84.88 109 ASP A C 1
ATOM 852 O O . ASP A 1 109 ? 10.935 2.154 3.156 1.00 84.88 109 ASP A O 1
ATOM 856 N N . ALA A 1 110 ? 12.112 3.754 4.181 1.00 79.19 110 ALA A N 1
ATOM 857 C CA . ALA A 1 110 ? 11.149 4.822 3.930 1.00 79.19 110 ALA A CA 1
ATOM 858 C C . ALA A 1 110 ? 10.896 5.076 2.427 1.00 79.19 110 ALA A C 1
ATOM 860 O O . ALA A 1 110 ? 9.840 5.602 2.060 1.00 79.19 110 ALA A O 1
ATOM 861 N N . GLN A 1 111 ? 11.850 4.703 1.566 1.00 84.00 111 GLN A N 1
ATOM 862 C CA . GLN A 1 111 ? 11.748 4.788 0.108 1.00 84.00 111 GLN A CA 1
ATOM 863 C C . GLN A 1 111 ? 11.290 3.470 -0.531 1.00 84.00 111 GLN A C 1
ATOM 865 O O . GLN A 1 111 ? 11.153 3.407 -1.756 1.00 84.00 111 GLN A O 1
ATOM 870 N N . ALA A 1 112 ? 11.028 2.426 0.265 1.00 88.50 112 ALA A N 1
ATOM 871 C CA . ALA A 1 112 ? 10.481 1.180 -0.242 1.00 88.50 112 ALA A CA 1
ATOM 872 C C . ALA A 1 112 ? 9.150 1.426 -0.951 1.00 88.50 112 ALA A C 1
ATOM 874 O O . ALA A 1 112 ? 8.307 2.221 -0.504 1.00 88.50 112 ALA A O 1
ATOM 875 N N . LYS A 1 113 ? 8.941 0.671 -2.032 1.00 91.44 113 LYS A N 1
ATOM 876 C CA . LYS A 1 113 ? 7.621 0.562 -2.650 1.00 91.44 113 LYS A CA 1
ATOM 877 C C . LYS A 1 113 ? 6.622 0.096 -1.601 1.00 91.44 113 LYS A C 1
ATOM 879 O O . LYS A 1 113 ? 6.955 -0.738 -0.763 1.00 91.44 113 LYS A O 1
ATOM 884 N N . LEU A 1 114 ? 5.408 0.623 -1.669 1.00 93.69 114 LEU A N 1
ATOM 885 C CA . LEU A 1 114 ? 4.334 0.228 -0.775 1.00 93.69 114 LEU A CA 1
ATOM 886 C C . LEU A 1 114 ? 3.303 -0.601 -1.534 1.00 93.69 114 LEU A C 1
ATOM 888 O O . LEU A 1 114 ? 2.764 -0.165 -2.557 1.00 93.69 114 LEU A O 1
ATOM 892 N N . THR A 1 115 ? 3.004 -1.777 -1.001 1.00 96.44 115 THR A N 1
ATOM 893 C CA . THR A 1 115 ? 2.013 -2.691 -1.554 1.00 96.44 115 THR A CA 1
ATOM 894 C C . THR A 1 115 ? 1.033 -3.123 -0.475 1.00 96.44 115 THR A C 1
ATOM 896 O O . THR A 1 115 ? 1.411 -3.451 0.647 1.00 96.44 115 THR A O 1
ATOM 899 N N . PHE A 1 116 ? -0.249 -3.116 -0.824 1.00 98.06 116 PHE A N 1
ATOM 900 C CA . PHE A 1 116 ? -1.325 -3.612 0.024 1.00 98.06 116 PHE A CA 1
ATOM 901 C C . PHE A 1 116 ? -1.818 -4.947 -0.520 1.00 98.06 116 PHE A C 1
ATOM 903 O O . PHE A 1 116 ? -2.151 -5.053 -1.700 1.00 98.06 116 PHE A O 1
ATOM 910 N N . GLU A 1 117 ? -1.880 -5.957 0.337 1.00 98.38 117 GLU A N 1
ATOM 911 C CA . GLU A 1 117 ? -2.470 -7.257 0.025 1.00 98.38 117 GLU A CA 1
ATOM 912 C C . GLU A 1 117 ? -3.827 -7.326 0.723 1.00 98.38 117 GLU A C 1
ATOM 914 O O . GLU A 1 117 ? -3.887 -7.289 1.948 1.00 98.38 117 GLU A O 1
ATOM 919 N N . VAL A 1 118 ? -4.923 -7.385 -0.034 1.00 98.31 118 VAL A N 1
ATOM 920 C CA . VAL A 1 118 ? -6.280 -7.334 0.536 1.00 98.31 118 VAL A CA 1
ATOM 921 C C . VAL A 1 118 ? -7.037 -8.624 0.231 1.00 98.31 118 VAL A C 1
ATOM 923 O O . VAL A 1 118 ? -7.074 -9.072 -0.919 1.00 98.31 118 VAL A O 1
ATOM 926 N N . SER A 1 119 ? -7.657 -9.215 1.252 1.00 97.12 119 SER A N 1
ATOM 927 C CA . SER A 1 119 ? -8.537 -10.387 1.145 1.00 97.12 119 SER A CA 1
ATOM 928 C C . SER A 1 119 ? -9.628 -10.346 2.221 1.00 97.12 119 SER A C 1
ATOM 930 O O . SER A 1 119 ? -9.452 -9.731 3.267 1.00 97.12 119 SER A O 1
ATOM 932 N N . ASP A 1 120 ? -10.749 -11.025 1.984 1.00 94.94 120 ASP A N 1
ATOM 933 C CA . ASP A 1 120 ? -11.813 -11.284 2.966 1.00 94.94 120 ASP A CA 1
ATOM 934 C C . ASP A 1 120 ? -11.630 -12.628 3.704 1.00 94.94 120 ASP A C 1
ATOM 936 O O . ASP A 1 120 ? -12.488 -13.045 4.478 1.00 94.94 120 ASP A O 1
ATOM 940 N N . GLY A 1 121 ? -10.511 -13.325 3.477 1.00 92.06 121 GLY A N 1
ATOM 941 C CA . GLY A 1 121 ? -10.240 -14.669 4.001 1.00 92.06 121 GLY A CA 1
ATOM 942 C C . GLY A 1 121 ? -10.837 -15.801 3.160 1.00 92.06 121 GLY A C 1
ATOM 943 O O . GLY A 1 121 ? -10.577 -16.966 3.449 1.00 92.06 121 GLY A O 1
ATOM 944 N N . VAL A 1 122 ? -11.599 -15.477 2.112 1.00 93.62 122 VAL A N 1
ATOM 945 C CA . VAL A 1 122 ? -12.166 -16.449 1.164 1.00 93.62 122 VAL A CA 1
ATOM 946 C C . VAL A 1 122 ? -11.497 -16.308 -0.200 1.00 93.62 122 VAL A C 1
ATOM 948 O O . VAL A 1 122 ? -11.096 -17.297 -0.813 1.00 93.62 122 VAL A O 1
ATOM 951 N N . ARG A 1 123 ? -11.358 -15.075 -0.691 1.00 94.44 123 ARG A N 1
ATOM 952 C CA . ARG A 1 123 ? -10.715 -14.780 -1.976 1.00 94.44 123 ARG A CA 1
ATOM 953 C C . ARG A 1 123 ? -9.189 -14.782 -1.844 1.00 94.44 123 ARG A C 1
ATOM 955 O O . ARG A 1 123 ? -8.670 -14.401 -0.792 1.00 94.44 123 ARG A O 1
ATOM 962 N N . PRO A 1 124 ? -8.450 -15.122 -2.917 1.00 97.12 124 PRO A N 1
ATOM 963 C CA . PRO A 1 124 ? -7.008 -14.913 -2.956 1.00 97.12 124 PRO A CA 1
ATOM 964 C C . PRO A 1 124 ? -6.643 -13.467 -2.618 1.00 97.12 124 PRO A C 1
ATOM 966 O O . PRO A 1 124 ? -7.406 -12.543 -2.910 1.00 97.12 124 PRO A O 1
ATOM 969 N N . MET A 1 125 ? -5.463 -13.271 -2.033 1.00 97.25 125 MET A N 1
ATOM 970 C CA . MET A 1 125 ? -4.948 -11.929 -1.779 1.00 97.25 125 MET A CA 1
ATOM 971 C C . MET A 1 125 ? -4.779 -11.178 -3.095 1.00 97.25 125 MET A C 1
ATOM 973 O O . MET A 1 125 ? -4.123 -11.647 -4.025 1.00 97.25 125 MET A O 1
ATOM 977 N N . GLN A 1 126 ? -5.389 -10.003 -3.155 1.00 97.38 126 GLN A N 1
ATOM 978 C CA . GLN A 1 126 ? -5.317 -9.105 -4.294 1.00 97.38 126 GLN A CA 1
ATOM 979 C C . GLN A 1 126 ? -4.301 -8.004 -3.989 1.00 97.38 126 GLN A C 1
ATOM 981 O O . GLN A 1 126 ? -4.261 -7.488 -2.872 1.00 97.38 126 GLN A O 1
ATOM 986 N N . ILE A 1 127 ? -3.474 -7.666 -4.977 1.00 97.50 127 ILE A N 1
ATOM 987 C CA . ILE A 1 127 ? -2.341 -6.751 -4.813 1.00 97.50 127 ILE A CA 1
ATOM 988 C C . ILE A 1 127 ? -2.741 -5.351 -5.275 1.00 97.50 127 ILE A C 1
ATOM 990 O O . ILE A 1 127 ? -3.135 -5.148 -6.428 1.00 97.50 127 ILE A O 1
ATOM 994 N N . TYR A 1 128 ? -2.581 -4.380 -4.385 1.00 97.50 128 TYR A N 1
ATOM 995 C CA . TYR A 1 128 ? -2.908 -2.982 -4.615 1.00 97.50 128 TYR A CA 1
ATOM 996 C C . TYR A 1 128 ? -1.729 -2.062 -4.313 1.00 97.50 128 TYR A C 1
ATOM 998 O O . TYR A 1 128 ? -0.808 -2.388 -3.563 1.00 97.50 128 TYR A O 1
ATOM 1006 N N . ARG A 1 129 ? -1.809 -0.864 -4.880 1.00 95.81 129 ARG A N 1
ATOM 1007 C CA . ARG A 1 129 ? -0.946 0.283 -4.605 1.00 95.81 129 ARG A CA 1
ATOM 1008 C C . ARG A 1 129 ? -1.772 1.415 -4.009 1.00 95.81 129 ARG A C 1
ATOM 1010 O O . ARG A 1 129 ? -2.945 1.562 -4.350 1.00 95.81 129 ARG A O 1
ATOM 1017 N N . ALA A 1 130 ? -1.163 2.229 -3.152 1.00 95.25 130 ALA A N 1
ATOM 1018 C CA . ALA A 1 130 ? -1.799 3.454 -2.680 1.00 95.25 130 ALA A CA 1
ATOM 1019 C C . ALA A 1 130 ? -1.719 4.530 -3.767 1.00 95.25 130 ALA A C 1
ATOM 1021 O O . ALA A 1 130 ? -0.633 4.944 -4.164 1.00 95.25 130 ALA A O 1
ATOM 1022 N N . GLU A 1 131 ? -2.875 4.972 -4.248 1.00 93.12 131 GLU A N 1
ATOM 1023 C CA . GLU A 1 131 ? -2.986 5.953 -5.327 1.00 93.12 131 GLU A CA 1
ATOM 1024 C C . GLU A 1 131 ? -3.104 7.377 -4.793 1.00 93.12 131 GLU A C 1
ATOM 1026 O O . GLU A 1 131 ? -2.451 8.291 -5.281 1.00 93.12 131 GLU A O 1
ATOM 1031 N N . ARG A 1 132 ? -3.944 7.585 -3.780 1.00 92.88 132 ARG A N 1
ATOM 1032 C CA . ARG A 1 132 ? -4.160 8.908 -3.190 1.00 92.88 132 ARG A CA 1
ATOM 1033 C C . ARG A 1 132 ? -4.712 8.792 -1.784 1.00 92.88 132 ARG A C 1
ATOM 1035 O O . ARG A 1 132 ? -5.307 7.780 -1.419 1.00 92.88 132 ARG A O 1
ATOM 1042 N N . MET A 1 133 ? -4.579 9.866 -1.022 1.00 95.31 133 MET A N 1
ATOM 1043 C CA . MET A 1 133 ? -5.112 9.959 0.328 1.00 95.31 133 MET A CA 1
ATOM 1044 C C . MET A 1 133 ? -5.917 11.247 0.483 1.00 95.31 133 MET A C 1
ATOM 1046 O O . MET A 1 133 ? -5.502 12.302 0.008 1.00 95.31 133 MET A O 1
ATOM 1050 N N . ILE A 1 134 ? -7.073 11.150 1.133 1.00 96.12 134 ILE A N 1
ATOM 1051 C CA . ILE A 1 134 ? -7.928 12.286 1.472 1.00 96.12 134 ILE A CA 1
ATOM 1052 C C . ILE A 1 134 ? -8.115 12.313 2.982 1.00 96.12 134 ILE A C 1
ATOM 1054 O O . ILE A 1 134 ? -8.517 11.319 3.583 1.00 96.12 134 ILE A O 1
ATOM 1058 N N . THR A 1 135 ? -7.867 13.471 3.583 1.00 96.94 135 THR A N 1
ATOM 1059 C CA . THR A 1 135 ? -8.243 13.740 4.969 1.00 96.94 135 THR A CA 1
ATOM 1060 C C . THR A 1 135 ? -9.639 14.359 4.994 1.00 96.94 135 THR A C 1
ATOM 1062 O O . THR A 1 135 ? -9.857 15.434 4.442 1.00 96.94 135 THR A O 1
ATOM 1065 N N . GLU A 1 136 ? -10.572 13.685 5.657 1.00 95.94 136 GLU A N 1
ATOM 1066 C CA . GLU A 1 136 ? -11.934 14.140 5.948 1.00 95.94 136 GLU A CA 1
ATOM 1067 C C . GLU A 1 136 ? -12.003 14.661 7.398 1.00 95.94 136 GLU A C 1
ATOM 1069 O O . GLU A 1 136 ? -10.999 14.685 8.115 1.00 95.94 136 GLU A O 1
ATOM 1074 N N . GLU A 1 137 ? -13.173 15.099 7.864 1.00 95.44 137 GLU A N 1
ATOM 1075 C CA . GLU A 1 137 ? -13.333 15.614 9.232 1.00 95.44 137 GLU A CA 1
ATOM 1076 C C . GLU A 1 137 ? -13.021 14.539 10.287 1.00 95.44 137 GLU A C 1
ATOM 1078 O O . GLU A 1 137 ? -12.179 14.759 11.157 1.00 95.44 137 GLU A O 1
ATOM 1083 N N . THR A 1 138 ? -13.609 13.348 10.148 1.00 96.19 138 THR A N 1
ATOM 1084 C CA . THR A 1 138 ? -13.518 12.248 11.128 1.00 96.19 138 THR A CA 1
ATOM 1085 C C . THR A 1 138 ? -12.648 11.071 10.672 1.00 96.19 138 THR A C 1
ATOM 1087 O O . THR A 1 138 ? -12.376 10.155 11.456 1.00 96.19 138 THR A O 1
ATOM 1090 N N . ALA A 1 139 ? -12.195 11.081 9.417 1.00 97.56 139 ALA A N 1
ATOM 1091 C CA . ALA A 1 139 ? -11.488 9.965 8.802 1.00 97.56 139 ALA A CA 1
ATOM 1092 C C . ALA A 1 139 ? -10.312 10.422 7.930 1.00 97.56 139 ALA A C 1
ATOM 1094 O O . ALA A 1 139 ? -10.285 11.536 7.412 1.00 97.56 139 ALA A O 1
ATOM 1095 N N . VAL A 1 140 ? -9.343 9.532 7.743 1.00 98.12 140 VAL A N 1
ATOM 1096 C CA . VAL A 1 140 ? -8.372 9.590 6.654 1.00 98.12 140 VAL A CA 1
ATOM 1097 C C . VAL A 1 140 ? -8.648 8.407 5.744 1.00 98.12 140 VAL A C 1
ATOM 1099 O O . VAL A 1 140 ? -8.636 7.257 6.183 1.00 98.12 140 VAL A O 1
ATOM 1102 N N . ARG A 1 141 ? -8.892 8.692 4.469 1.00 98.12 141 ARG A N 1
ATOM 1103 C CA . ARG A 1 141 ? -9.209 7.690 3.461 1.00 98.12 141 ARG A CA 1
ATOM 1104 C C . ARG A 1 141 ? -8.046 7.502 2.504 1.00 98.12 141 ARG A C 1
ATOM 1106 O O . ARG A 1 141 ? -7.640 8.445 1.826 1.00 98.12 141 ARG A O 1
ATOM 1113 N N . VAL A 1 142 ? -7.538 6.280 2.419 1.00 98.06 142 VAL A N 1
ATOM 1114 C CA . VAL A 1 142 ? -6.483 5.877 1.485 1.00 98.06 142 VAL A CA 1
ATOM 1115 C C . VAL A 1 142 ? -7.134 5.109 0.343 1.00 98.06 142 VAL A C 1
ATOM 1117 O O . VAL A 1 142 ? -7.705 4.041 0.548 1.00 98.06 142 VAL A O 1
ATOM 1120 N N . TYR A 1 143 ? -7.061 5.653 -0.865 1.00 97.56 143 TYR A N 1
ATOM 1121 C CA . TYR A 1 143 ? -7.571 4.999 -2.062 1.00 97.56 143 TYR A CA 1
ATOM 1122 C C . TYR A 1 143 ? -6.500 4.082 -2.639 1.00 97.56 143 TYR A C 1
ATOM 1124 O O . TYR A 1 143 ? -5.376 4.509 -2.922 1.00 97.56 143 TYR A O 1
ATOM 1132 N N . LEU A 1 144 ? -6.881 2.826 -2.814 1.00 97.81 144 LEU A N 1
ATOM 1133 C CA . LEU A 1 144 ? -6.077 1.753 -3.354 1.00 97.81 144 LEU A CA 1
ATOM 1134 C C . LEU A 1 144 ? -6.546 1.442 -4.776 1.00 97.81 144 LEU A C 1
ATOM 1136 O O . LEU A 1 144 ? -7.740 1.254 -5.017 1.00 97.81 144 LEU A O 1
ATOM 1140 N N . SER A 1 145 ? -5.606 1.340 -5.711 1.00 96.00 145 SER A N 1
ATOM 1141 C CA . SER A 1 145 ? -5.866 0.788 -7.042 1.00 96.00 145 SER A CA 1
ATOM 1142 C C . SER A 1 145 ? -5.115 -0.512 -7.246 1.00 96.00 145 SER A C 1
ATOM 1144 O O . SER A 1 145 ? -4.072 -0.747 -6.634 1.00 96.00 145 SER A O 1
ATOM 1146 N N . ALA A 1 146 ? -5.679 -1.396 -8.070 1.00 95.44 146 ALA A N 1
ATOM 1147 C CA . ALA A 1 146 ? -5.041 -2.664 -8.392 1.00 95.44 146 ALA A CA 1
ATOM 1148 C C . ALA A 1 146 ? -3.633 -2.411 -8.951 1.00 95.44 146 ALA A C 1
ATOM 1150 O O . ALA A 1 146 ? -3.414 -1.448 -9.694 1.00 95.44 146 ALA A O 1
ATOM 1151 N N . ARG A 1 147 ? -2.679 -3.279 -8.605 1.00 93.69 147 ARG A N 1
ATOM 1152 C CA . ARG A 1 147 ? -1.321 -3.265 -9.160 1.00 93.69 147 ARG A CA 1
ATOM 1153 C C . ARG A 1 147 ? -1.258 -4.263 -10.328 1.00 93.69 147 ARG A C 1
ATOM 1155 O O . ARG A 1 147 ? -0.987 -5.441 -10.096 1.00 93.69 147 ARG A O 1
ATOM 1162 N N . PRO A 1 148 ? -1.534 -3.848 -11.580 1.00 90.12 148 PRO A N 1
ATOM 1163 C CA . PRO A 1 148 ? -1.482 -4.755 -12.718 1.00 90.12 148 PRO A CA 1
ATOM 1164 C C . PRO A 1 148 ? -0.042 -5.174 -13.020 1.00 90.12 148 PRO A C 1
ATOM 1166 O O . PRO A 1 148 ? 0.907 -4.410 -12.828 1.00 90.12 148 PRO A O 1
ATOM 1169 N N . SER A 1 149 ? 0.118 -6.373 -13.574 1.00 88.06 149 SER A N 1
ATOM 1170 C CA . SER A 1 149 ? 1.374 -6.761 -14.211 1.00 88.06 149 SER A CA 1
ATOM 1171 C C . SER A 1 149 ? 1.678 -5.828 -15.382 1.00 88.06 149 SER A C 1
ATOM 1173 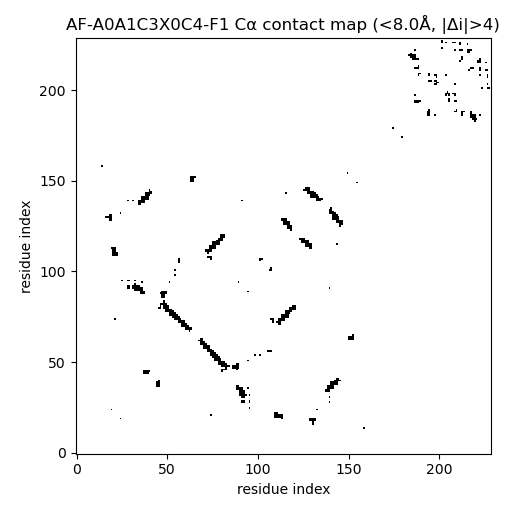O O . SER A 1 149 ? 0.782 -5.535 -16.178 1.00 88.06 149 SER A O 1
ATOM 1175 N N . SER A 1 150 ? 2.940 -5.437 -15.542 1.00 85.06 150 SER A N 1
ATOM 1176 C CA . SER A 1 150 ? 3.366 -4.644 -16.692 1.00 85.06 150 SER A CA 1
ATOM 1177 C C . SER A 1 150 ? 4.747 -5.042 -17.223 1.00 85.06 150 SER A C 1
ATOM 1179 O O . SER A 1 150 ? 5.583 -5.549 -16.473 1.00 85.06 150 SER A O 1
ATOM 1181 N N . CYS A 1 151 ? 4.998 -4.810 -18.520 1.00 85.62 151 CYS A N 1
ATOM 1182 C CA . CYS A 1 151 ? 6.323 -4.978 -19.137 1.00 85.62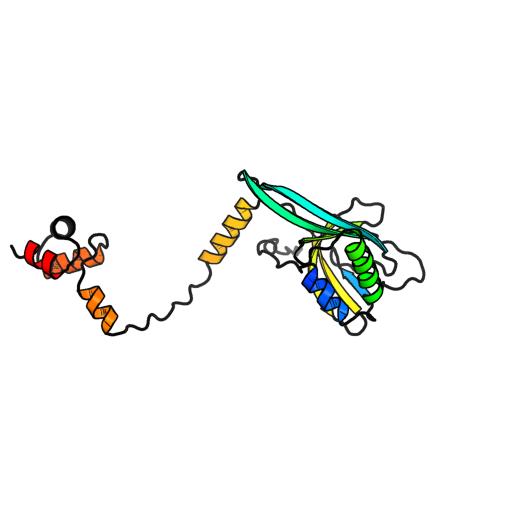 151 CYS A CA 1
ATOM 1183 C C . CYS A 1 151 ? 7.025 -3.617 -19.182 1.00 85.62 151 CYS A C 1
ATOM 1185 O O . CYS A 1 151 ? 6.700 -2.750 -19.988 1.00 85.62 151 CYS A O 1
ATOM 1187 N N . LYS A 1 152 ? 8.024 -3.451 -18.313 1.00 82.75 152 LYS A N 1
ATOM 1188 C CA . LYS A 1 152 ? 8.714 -2.175 -18.068 1.00 82.75 152 LYS A CA 1
ATOM 1189 C C . LYS A 1 152 ? 9.333 -1.551 -19.331 1.00 82.75 152 LYS A C 1
ATOM 1191 O O . LYS A 1 152 ? 9.134 -0.361 -19.534 1.00 82.75 152 LYS A O 1
ATOM 1196 N N . PRO A 1 153 ? 10.010 -2.297 -20.226 1.00 82.69 153 PRO A N 1
ATOM 1197 C CA . PRO A 1 153 ? 10.382 -1.819 -21.558 1.00 82.69 153 PRO A CA 1
ATOM 1198 C C . PRO A 1 153 ? 9.248 -1.160 -22.354 1.00 82.69 153 PRO A C 1
ATOM 1200 O O . PRO A 1 153 ? 9.455 -0.096 -22.934 1.00 82.69 153 PRO A O 1
ATOM 1203 N N . ARG A 1 154 ? 8.041 -1.742 -22.350 1.00 82.69 154 ARG A N 1
ATOM 1204 C CA . ARG A 1 154 ? 6.864 -1.137 -22.992 1.00 82.69 154 ARG A CA 1
ATOM 1205 C C . ARG A 1 154 ? 6.450 0.146 -22.276 1.00 82.69 154 ARG A C 1
ATOM 1207 O O . ARG A 1 154 ? 6.164 1.133 -22.945 1.00 82.69 154 ARG A O 1
ATOM 1214 N N . ASP A 1 155 ? 6.449 0.148 -20.947 1.00 83.31 155 ASP A N 1
ATOM 1215 C CA . ASP A 1 155 ? 6.079 1.330 -20.157 1.00 83.31 155 ASP A CA 1
ATOM 1216 C C . ASP A 1 155 ? 7.056 2.491 -20.364 1.00 83.31 155 ASP A C 1
ATOM 1218 O O . ASP A 1 155 ? 6.628 3.627 -20.558 1.00 83.31 155 ASP A O 1
ATOM 1222 N N . ARG A 1 156 ? 8.367 2.209 -20.399 1.00 81.44 156 ARG A N 1
ATOM 1223 C CA . ARG A 1 156 ? 9.413 3.195 -20.715 1.00 81.44 156 ARG A CA 1
ATOM 1224 C C . ARG A 1 156 ? 9.199 3.777 -22.114 1.00 81.44 156 ARG A C 1
ATOM 1226 O O . ARG A 1 156 ? 9.202 4.994 -22.265 1.00 81.44 156 ARG A O 1
ATOM 1233 N N . TRP A 1 157 ? 8.918 2.931 -23.109 1.00 79.25 157 TRP A N 1
ATOM 1234 C CA . TRP A 1 157 ? 8.601 3.380 -24.468 1.00 79.25 157 TRP A CA 1
ATOM 1235 C C . TRP A 1 157 ? 7.349 4.273 -24.518 1.00 79.25 157 TRP A C 1
ATOM 1237 O O . TRP A 1 157 ? 7.364 5.321 -25.162 1.00 79.25 157 TRP A O 1
ATOM 1247 N N . LEU A 1 158 ? 6.277 3.908 -23.805 1.00 77.31 158 LEU A N 1
ATOM 1248 C CA . LEU A 1 158 ? 5.063 4.730 -23.708 1.00 77.31 158 LEU A CA 1
ATOM 1249 C C . LEU A 1 158 ? 5.345 6.095 -23.058 1.00 77.31 158 LEU A C 1
ATOM 1251 O O . LEU A 1 158 ? 4.864 7.118 -23.550 1.00 77.31 158 LEU A O 1
ATOM 1255 N N . ALA A 1 159 ? 6.148 6.127 -21.992 1.00 76.12 159 ALA A N 1
ATOM 1256 C CA . ALA A 1 159 ? 6.540 7.362 -21.315 1.00 76.12 159 ALA A CA 1
ATOM 1257 C C . ALA A 1 159 ? 7.379 8.282 -22.225 1.00 76.12 159 ALA A C 1
ATOM 1259 O O . ALA A 1 159 ? 7.165 9.497 -22.259 1.00 76.12 159 ALA A O 1
ATOM 1260 N N . GLU A 1 160 ? 8.288 7.715 -23.023 1.00 75.81 160 GLU A N 1
ATOM 1261 C CA . GLU A 1 160 ? 9.065 8.456 -24.024 1.00 75.81 160 GLU A CA 1
ATOM 1262 C C . GLU A 1 160 ? 8.172 9.063 -25.118 1.00 75.81 160 GLU A C 1
ATOM 1264 O O . GLU A 1 160 ? 8.374 10.215 -25.515 1.00 75.81 160 GLU A O 1
ATOM 1269 N N . GLN A 1 161 ? 7.142 8.338 -25.570 1.00 70.06 161 GLN A N 1
ATOM 1270 C CA . GLN A 1 161 ? 6.176 8.870 -26.538 1.00 70.06 161 GLN A CA 1
ATOM 1271 C C . GLN A 1 161 ? 5.357 10.034 -25.966 1.00 70.06 161 GLN A C 1
ATOM 1273 O O . GLN A 1 161 ? 5.134 11.028 -26.658 1.00 70.06 161 GLN A O 1
ATOM 1278 N N . GLN A 1 162 ? 4.962 9.964 -24.694 1.00 60.00 162 GLN A N 1
ATOM 1279 C CA . GLN A 1 162 ? 4.258 11.062 -24.020 1.00 60.00 162 GLN A CA 1
ATOM 1280 C C . GLN A 1 162 ? 5.152 12.296 -23.835 1.00 60.00 162 GLN A C 1
ATOM 1282 O O . GLN A 1 162 ? 4.695 13.422 -24.035 1.00 60.00 162 GLN A O 1
ATOM 1287 N N . SER A 1 163 ? 6.443 12.101 -23.549 1.00 51.53 163 SER A N 1
ATOM 1288 C CA . SER A 1 163 ? 7.433 13.188 -23.498 1.00 51.53 163 SER A CA 1
ATOM 1289 C C . SER A 1 163 ? 7.631 13.869 -24.862 1.00 51.53 163 SER A C 1
ATOM 1291 O O . SER A 1 163 ? 7.833 15.083 -24.935 1.00 51.53 163 SER A O 1
ATOM 1293 N N . CYS A 1 164 ? 7.511 13.114 -25.959 1.00 47.28 164 CYS A N 1
ATOM 1294 C CA . CYS A 1 164 ? 7.591 13.641 -27.323 1.00 47.28 164 CYS A CA 1
ATOM 1295 C C . CYS A 1 164 ? 6.391 14.535 -27.699 1.00 47.28 164 CYS A C 1
ATOM 1297 O O . CYS A 1 164 ? 6.549 15.463 -28.496 1.00 47.28 164 CYS A O 1
ATOM 1299 N N . CYS A 1 165 ? 5.216 14.295 -27.105 1.00 49.59 165 CYS A N 1
ATOM 1300 C CA . CYS A 1 165 ? 3.968 14.998 -27.419 1.00 49.59 165 CYS A CA 1
ATOM 1301 C C . CYS A 1 165 ? 3.605 16.144 -26.460 1.00 49.59 165 CYS A C 1
ATOM 1303 O O . CYS A 1 165 ? 2.603 16.824 -26.691 1.00 49.59 165 CYS A O 1
ATOM 1305 N N . ALA A 1 166 ? 4.412 16.430 -25.435 1.00 45.09 166 ALA A N 1
ATOM 1306 C CA . ALA A 1 166 ? 4.312 17.716 -24.752 1.00 45.09 166 ALA A CA 1
ATOM 1307 C C . ALA A 1 166 ? 4.657 18.829 -25.762 1.00 45.09 166 ALA A C 1
ATOM 1309 O O . ALA A 1 166 ? 5.695 18.727 -26.431 1.00 45.09 166 ALA A O 1
ATOM 1310 N N . PRO A 1 167 ? 3.855 19.907 -25.905 1.00 43.88 167 PRO A N 1
ATOM 1311 C CA . PRO A 1 167 ? 4.308 21.057 -26.667 1.00 43.88 167 PRO A CA 1
ATOM 1312 C C . PRO A 1 167 ? 5.593 21.523 -25.994 1.00 43.88 167 PRO A C 1
ATOM 1314 O O . PRO A 1 167 ? 5.570 21.986 -24.853 1.00 43.88 167 PRO A O 1
ATOM 1317 N N . LYS A 1 168 ? 6.734 21.359 -26.674 1.00 43.00 168 LYS A N 1
ATOM 1318 C CA . LYS A 1 168 ? 7.977 21.987 -26.236 1.00 43.00 168 LYS A CA 1
ATOM 1319 C C . LYS A 1 168 ? 7.628 23.448 -26.032 1.00 43.00 168 LYS A C 1
ATOM 1321 O O . LYS A 1 168 ? 7.327 24.133 -27.011 1.00 43.00 168 LYS A O 1
ATOM 1326 N N . ALA A 1 169 ? 7.650 23.914 -24.782 1.00 47.25 169 ALA A N 1
ATOM 1327 C CA . ALA A 1 169 ? 7.700 25.333 -24.511 1.00 47.25 169 ALA A CA 1
ATOM 1328 C C . ALA A 1 169 ? 8.845 25.838 -25.379 1.00 47.25 169 ALA A C 1
ATOM 1330 O O . ALA A 1 169 ? 10.000 25.438 -25.199 1.00 47.25 169 ALA A O 1
ATOM 1331 N N . VAL A 1 170 ? 8.499 26.592 -26.422 1.00 41.28 170 VAL A N 1
ATOM 1332 C CA . VAL A 1 170 ? 9.481 27.177 -27.316 1.00 41.28 170 VAL A CA 1
ATOM 1333 C C . VAL A 1 170 ? 10.219 28.152 -26.427 1.00 41.28 170 VAL A C 1
ATOM 1335 O O . VAL A 1 170 ? 9.756 29.269 -26.202 1.00 41.28 170 VAL A O 1
ATOM 1338 N N . ALA A 1 171 ? 11.330 27.696 -25.845 1.00 40.62 171 ALA A N 1
ATOM 1339 C CA . ALA A 1 171 ? 12.252 28.551 -25.143 1.00 40.62 171 ALA A CA 1
ATOM 1340 C C . ALA A 1 171 ? 12.553 29.673 -26.129 1.00 40.62 171 ALA A C 1
ATOM 1342 O O . ALA A 1 171 ? 13.146 29.438 -27.189 1.00 40.62 171 ALA A O 1
ATOM 1343 N N . LYS A 1 172 ? 12.045 30.872 -25.828 1.00 42.56 172 LYS A N 1
ATOM 1344 C CA . LYS A 1 172 ? 12.351 32.085 -26.574 1.00 42.56 172 LYS A CA 1
ATOM 1345 C C . LYS A 1 172 ? 13.863 32.223 -26.479 1.00 42.56 172 LYS A C 1
ATOM 1347 O O . LYS A 1 172 ? 14.383 32.735 -25.493 1.00 42.56 172 LYS A O 1
ATOM 1352 N N . LYS A 1 173 ? 14.582 31.713 -27.484 1.00 41.41 173 LYS A N 1
ATOM 1353 C CA . LYS A 1 173 ? 16.004 31.985 -27.648 1.00 41.41 173 LYS A CA 1
ATOM 1354 C C . LYS A 1 173 ? 16.094 33.495 -27.780 1.00 41.41 173 LYS A C 1
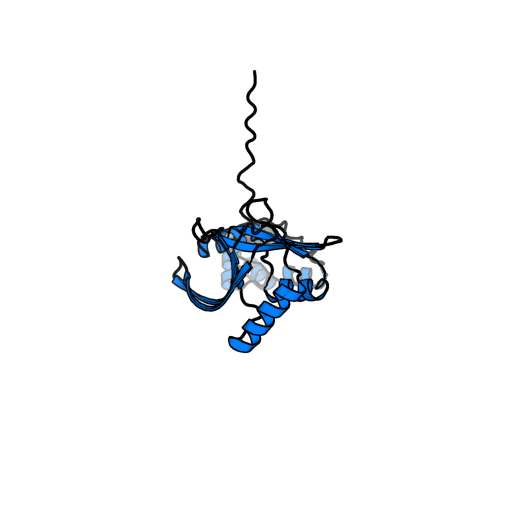ATOM 1356 O O . LYS A 1 173 ? 15.693 34.059 -28.799 1.00 41.41 173 LYS A O 1
ATOM 1361 N N . SER A 1 174 ? 16.552 34.157 -26.724 1.00 45.72 174 SER A N 1
ATOM 1362 C CA . SER A 1 174 ? 16.897 35.563 -26.793 1.00 45.72 174 SER A CA 1
ATOM 1363 C C . SER A 1 174 ? 18.023 35.669 -27.817 1.00 45.72 174 SER A C 1
ATOM 1365 O O . SER A 1 174 ? 19.148 35.212 -27.620 1.00 45.72 174 SER A O 1
ATOM 1367 N N . ASN A 1 175 ? 17.680 36.190 -28.993 1.00 44.00 175 ASN A N 1
ATOM 1368 C CA . ASN A 1 175 ? 18.634 36.463 -30.052 1.00 44.00 175 ASN A CA 1
ATOM 1369 C C . ASN A 1 175 ? 19.547 37.597 -29.585 1.00 44.00 175 ASN A C 1
ATOM 1371 O O . ASN A 1 175 ? 19.304 38.767 -29.878 1.00 44.00 175 ASN A O 1
ATOM 1375 N N . THR A 1 176 ? 20.602 37.263 -28.850 1.00 51.81 176 THR A N 1
ATOM 1376 C CA . THR A 1 176 ? 21.652 38.231 -28.555 1.00 51.81 176 THR A CA 1
ATOM 1377 C C . THR A 1 176 ? 22.412 38.529 -29.850 1.00 51.81 176 THR A C 1
ATOM 1379 O O . THR A 1 176 ? 22.693 37.637 -30.660 1.00 51.81 176 THR A O 1
ATOM 1382 N N . ALA A 1 177 ? 22.761 39.798 -30.075 1.00 52.00 177 ALA A N 1
ATOM 1383 C CA . ALA A 1 177 ? 23.504 40.234 -31.263 1.00 52.00 177 ALA A CA 1
ATOM 1384 C C . ALA A 1 177 ? 24.841 39.480 -31.446 1.00 52.00 177 ALA A C 1
ATOM 1386 O O . ALA A 1 177 ? 25.335 39.331 -32.566 1.00 52.00 177 ALA A O 1
ATOM 1387 N N . ARG A 1 178 ? 25.394 38.943 -30.348 1.00 51.03 178 ARG A N 1
ATOM 1388 C CA . ARG A 1 178 ? 26.617 38.134 -30.320 1.00 51.03 178 ARG A CA 1
ATOM 1389 C C . ARG A 1 178 ? 26.437 36.757 -30.982 1.00 51.03 178 ARG A C 1
ATOM 1391 O O . ARG A 1 178 ? 27.335 36.344 -31.711 1.00 51.03 178 ARG A O 1
ATOM 1398 N N . GLY A 1 179 ? 25.281 36.101 -30.813 1.00 52.72 179 GLY A N 1
ATOM 1399 C CA . GLY A 1 179 ? 24.971 34.799 -31.431 1.00 52.72 179 GLY A CA 1
ATOM 1400 C C . GLY A 1 179 ? 24.801 34.881 -32.952 1.00 52.72 179 GLY A C 1
ATOM 1401 O O . GLY A 1 179 ? 25.456 34.154 -33.695 1.00 52.72 179 GLY A O 1
ATOM 1402 N N . ARG A 1 180 ? 24.056 35.886 -33.439 1.00 57.41 180 ARG A N 1
ATOM 1403 C CA . ARG A 1 180 ? 23.839 36.110 -34.887 1.00 57.41 180 ARG A CA 1
ATOM 1404 C C . ARG A 1 180 ? 25.139 36.325 -35.676 1.00 57.41 180 ARG A C 1
ATOM 1406 O O . ARG A 1 180 ? 25.227 35.936 -36.841 1.00 57.41 180 ARG A O 1
ATOM 1413 N N . LYS A 1 181 ? 26.159 36.943 -35.063 1.00 57.38 181 LYS A N 1
ATOM 1414 C CA . LYS A 1 181 ? 27.478 37.151 -35.691 1.00 57.38 181 LYS A CA 1
ATOM 1415 C C . LYS A 1 181 ? 28.284 35.851 -35.781 1.00 57.38 181 LYS A C 1
ATOM 1417 O O . LYS A 1 181 ? 29.037 35.678 -36.738 1.00 57.38 181 LYS A O 1
ATOM 1422 N N . GLN A 1 182 ? 28.121 34.950 -34.811 1.00 60.09 182 GLN A N 1
ATOM 1423 C CA . GLN A 1 182 ? 28.815 33.663 -34.774 1.00 60.09 182 GLN A CA 1
ATOM 1424 C C . GLN A 1 182 ? 28.219 32.682 -35.795 1.00 60.09 182 GLN A C 1
ATOM 1426 O O . GLN A 1 182 ? 28.971 32.066 -36.551 1.00 60.09 182 GLN A O 1
ATOM 1431 N N . ASP A 1 183 ? 26.890 32.646 -35.915 1.00 61.66 183 ASP A N 1
ATOM 1432 C CA . ASP A 1 183 ? 26.187 31.810 -36.897 1.00 61.66 183 ASP A CA 1
ATOM 1433 C C . ASP A 1 183 ? 26.470 32.272 -38.333 1.00 61.66 183 ASP A C 1
ATOM 1435 O O . ASP A 1 183 ? 26.711 31.464 -39.229 1.00 61.66 183 ASP A O 1
ATOM 1439 N N . ARG A 1 184 ? 26.586 33.591 -38.561 1.00 67.56 184 ARG A N 1
ATOM 1440 C CA . ARG A 1 184 ? 26.971 34.125 -39.877 1.00 67.56 184 ARG A CA 1
ATOM 1441 C C . ARG A 1 184 ? 28.451 33.868 -40.234 1.00 67.56 184 ARG A C 1
ATOM 1443 O O . ARG A 1 184 ? 28.851 34.104 -41.374 1.00 67.56 184 ARG A O 1
ATOM 1450 N N . ALA A 1 185 ? 29.287 33.385 -39.318 1.00 80.12 185 ALA A N 1
ATOM 1451 C CA . ALA A 1 185 ? 30.695 33.103 -39.613 1.00 80.12 185 ALA A CA 1
ATOM 1452 C C . ALA A 1 185 ? 30.931 31.706 -40.215 1.00 80.12 185 ALA A C 1
ATOM 1454 O O . ALA A 1 185 ? 32.031 31.437 -40.712 1.00 80.12 185 ALA A O 1
ATOM 1455 N N . ARG A 1 186 ? 29.931 30.817 -40.176 1.00 84.88 186 ARG A N 1
ATOM 1456 C CA . ARG A 1 186 ? 30.049 29.422 -40.615 1.00 84.88 186 ARG A CA 1
ATOM 1457 C C . ARG A 1 186 ? 29.076 29.098 -41.751 1.00 84.88 186 ARG A C 1
ATOM 1459 O O . ARG A 1 186 ? 28.182 29.884 -42.029 1.00 84.88 186 ARG A O 1
ATOM 1466 N N . VAL A 1 187 ? 29.332 27.982 -42.429 1.00 84.81 187 VAL A N 1
ATOM 1467 C CA . VAL A 1 187 ? 28.485 27.354 -43.451 1.00 84.81 187 VAL A CA 1
ATOM 1468 C C . VAL A 1 187 ? 28.293 25.892 -43.052 1.00 84.81 187 VAL A C 1
ATOM 1470 O O . VAL A 1 187 ? 29.245 25.106 -43.132 1.00 84.81 187 VAL A O 1
ATOM 1473 N N . ALA A 1 188 ? 27.096 25.498 -42.614 1.00 84.06 188 ALA A N 1
ATOM 1474 C CA . ALA A 1 188 ? 26.789 24.104 -42.317 1.00 84.06 188 ALA A CA 1
ATOM 1475 C C . ALA A 1 188 ? 26.550 23.317 -43.617 1.00 84.06 188 ALA A C 1
ATOM 1477 O O . ALA A 1 188 ? 25.448 23.263 -44.151 1.00 84.06 188 ALA A O 1
ATOM 1478 N N . GLY 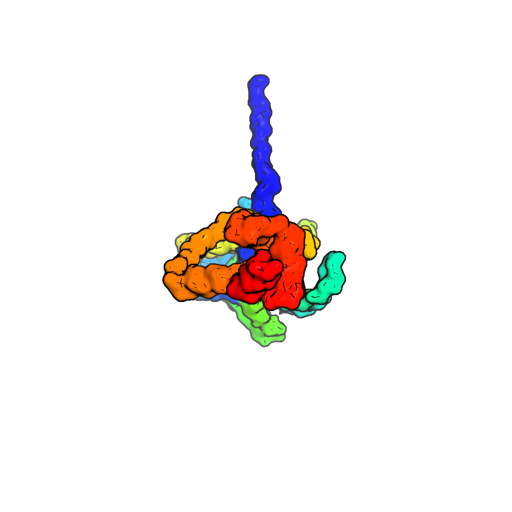A 1 189 ? 27.594 22.648 -44.117 1.00 78.69 189 GLY A N 1
ATOM 1479 C CA . GLY A 1 189 ? 27.534 21.865 -45.362 1.00 78.69 189 GLY A CA 1
ATOM 1480 C C . GLY A 1 189 ? 26.547 20.683 -45.365 1.00 78.69 189 GLY A C 1
ATOM 1481 O O . GLY A 1 189 ? 26.288 20.123 -46.427 1.00 78.69 189 GLY A O 1
ATOM 1482 N N . GLY A 1 190 ? 26.010 20.306 -44.200 1.00 78.56 190 GLY A N 1
ATOM 1483 C CA . GLY A 1 190 ? 24.961 19.290 -44.048 1.00 78.56 190 GLY A CA 1
ATOM 1484 C C . GLY A 1 190 ? 23.531 19.845 -44.026 1.00 78.56 190 GLY A C 1
ATOM 1485 O O . GLY A 1 190 ? 22.597 19.060 -43.953 1.00 78.56 190 GLY A O 1
ATOM 1486 N N . GLN A 1 191 ? 23.351 21.169 -44.070 1.00 81.50 191 GLN A N 1
ATOM 1487 C CA . GLN A 1 191 ? 22.039 21.820 -44.090 1.00 81.50 191 GLN A CA 1
ATOM 1488 C C . GLN A 1 191 ? 21.756 22.336 -45.501 1.00 81.50 191 GLN A C 1
ATOM 1490 O O . GLN A 1 191 ? 22.427 23.255 -45.977 1.00 81.50 191 GLN A O 1
ATOM 1495 N N . ASP A 1 192 ? 20.768 21.755 -46.183 1.00 79.00 192 ASP A N 1
ATOM 1496 C CA . ASP A 1 192 ? 20.519 22.049 -47.600 1.00 79.00 192 ASP A CA 1
ATOM 1497 C C . ASP A 1 192 ? 20.166 23.519 -47.847 1.00 79.00 192 ASP A C 1
ATOM 1499 O O . ASP A 1 192 ? 20.654 24.106 -48.812 1.00 79.00 192 ASP A O 1
ATOM 1503 N N . TYR A 1 193 ? 19.428 24.150 -46.931 1.00 79.38 193 TYR A N 1
ATOM 1504 C CA . TYR A 1 193 ? 19.132 25.583 -46.997 1.00 79.38 193 TYR A CA 1
ATOM 1505 C C . TYR A 1 193 ? 20.401 26.450 -46.971 1.00 79.38 193 TYR A C 1
ATOM 1507 O O . TYR A 1 193 ? 20.545 27.376 -47.768 1.00 79.38 193 TYR A O 1
ATOM 1515 N N . GLU A 1 194 ? 21.355 26.146 -46.089 1.00 80.69 194 GLU A N 1
ATOM 1516 C CA . GLU A 1 194 ? 22.574 26.948 -45.957 1.00 80.69 194 GLU A CA 1
ATOM 1517 C C . GLU A 1 194 ? 23.526 26.734 -47.142 1.00 80.69 194 GLU A C 1
ATOM 1519 O O . GLU A 1 194 ? 24.138 27.681 -47.637 1.00 80.69 194 GLU A O 1
ATOM 1524 N N . VAL A 1 195 ? 23.582 25.508 -47.666 1.00 85.00 195 VAL A N 1
ATOM 1525 C CA . VAL A 1 195 ? 24.311 25.192 -48.899 1.00 85.00 195 VAL A CA 1
ATOM 1526 C C . VAL A 1 195 ? 23.715 25.931 -50.097 1.00 85.00 195 VAL A C 1
ATOM 1528 O O . VAL A 1 195 ? 24.464 26.477 -50.905 1.00 85.00 195 VAL A O 1
ATOM 1531 N N . GLN A 1 196 ? 22.387 25.967 -50.219 1.00 84.75 196 GLN A N 1
ATOM 1532 C CA . GLN A 1 196 ? 21.704 26.688 -51.294 1.00 84.75 196 GLN A CA 1
ATOM 1533 C C . GLN A 1 196 ? 21.899 28.201 -51.188 1.00 84.75 196 GLN A C 1
ATOM 1535 O O . GLN A 1 196 ? 22.125 28.863 -52.202 1.00 84.75 196 GLN A O 1
ATOM 1540 N N . TYR A 1 197 ? 21.867 28.750 -49.974 1.00 84.69 197 TYR A N 1
ATOM 1541 C CA . TYR A 1 197 ? 22.143 30.163 -49.737 1.00 84.69 197 TYR A CA 1
ATOM 1542 C C . TYR A 1 197 ? 23.557 30.548 -50.202 1.00 84.69 197 TYR A C 1
ATOM 1544 O O . TYR A 1 197 ? 23.721 31.511 -50.953 1.00 84.69 197 TYR A O 1
ATOM 1552 N N . GLU A 1 198 ? 24.575 29.768 -49.832 1.00 85.50 198 GLU A N 1
ATOM 1553 C CA . GLU A 1 198 ? 25.954 30.001 -50.282 1.00 85.50 198 GLU A CA 1
ATOM 1554 C C . GLU A 1 198 ? 26.133 29.782 -51.783 1.00 85.50 198 GLU A C 1
ATOM 1556 O O . GLU A 1 198 ? 26.847 30.543 -52.435 1.00 85.50 198 GLU A O 1
ATOM 1561 N N . ALA A 1 199 ? 25.469 28.774 -52.350 1.00 87.25 199 ALA A N 1
ATOM 1562 C CA . ALA A 1 199 ? 25.466 28.506 -53.786 1.00 87.25 199 ALA A CA 1
ATOM 1563 C C . ALA A 1 199 ? 24.931 29.718 -54.561 1.00 87.25 199 ALA A C 1
ATOM 1565 O O . ALA A 1 199 ? 25.599 30.228 -55.462 1.00 87.25 199 ALA A O 1
ATOM 1566 N N . LYS A 1 200 ? 23.782 30.254 -54.132 1.00 88.06 200 LYS A N 1
ATOM 1567 C CA . LYS A 1 200 ? 23.168 31.455 -54.708 1.00 88.06 200 LYS A CA 1
ATOM 1568 C C . LYS A 1 200 ? 24.062 32.684 -54.550 1.00 88.06 200 LYS A C 1
ATOM 1570 O O . LYS A 1 200 ? 24.222 33.445 -55.496 1.00 88.06 200 LYS A O 1
ATOM 1575 N N . LYS A 1 201 ? 24.665 32.866 -53.374 1.00 86.75 201 LYS A N 1
ATOM 1576 C CA . LYS A 1 201 ? 25.529 34.015 -53.075 1.00 86.75 201 LYS A CA 1
ATOM 1577 C C . LYS A 1 201 ? 26.837 34.003 -53.870 1.00 86.75 201 LYS A C 1
ATOM 1579 O O . LYS A 1 201 ? 27.303 35.053 -54.294 1.00 86.75 201 LYS A O 1
ATOM 1584 N N . THR A 1 202 ? 27.440 32.832 -54.045 1.00 84.19 202 THR A N 1
ATOM 1585 C CA . THR A 1 202 ? 28.734 32.670 -54.731 1.00 84.19 202 THR A CA 1
ATOM 1586 C C . THR A 1 202 ? 28.596 32.373 -56.225 1.00 84.19 202 THR A C 1
ATOM 1588 O O . THR A 1 202 ? 29.605 32.280 -56.921 1.00 84.19 202 THR A O 1
ATOM 1591 N N . GLY A 1 203 ? 27.367 32.199 -56.724 1.00 86.56 203 GLY A N 1
ATOM 1592 C CA . GLY A 1 203 ? 27.097 31.810 -58.110 1.00 86.56 203 GLY A CA 1
ATOM 1593 C C . GLY A 1 203 ? 27.603 30.405 -58.458 1.00 86.56 203 GLY A C 1
ATOM 1594 O O . GLY A 1 203 ? 27.900 30.125 -59.617 1.00 86.56 203 GLY A O 1
ATOM 1595 N N . LYS A 1 204 ? 27.767 29.524 -57.463 1.00 89.25 204 LYS A N 1
ATOM 1596 C CA . LYS A 1 204 ? 28.269 28.151 -57.639 1.00 89.25 204 LYS A CA 1
ATOM 1597 C C . LYS A 1 204 ? 27.173 27.128 -57.369 1.00 89.25 204 LYS A C 1
ATOM 1599 O O . LYS A 1 204 ? 26.167 27.425 -56.741 1.00 89.25 204 LYS A O 1
ATOM 1604 N N . SER A 1 205 ? 27.376 25.892 -57.817 1.00 90.88 205 SER A N 1
ATOM 1605 C CA . SER A 1 205 ? 26.424 24.806 -57.571 1.00 90.88 205 SER A CA 1
ATOM 1606 C C . SER A 1 205 ? 26.495 24.294 -56.124 1.00 90.88 205 SER A C 1
ATOM 1608 O O . SER A 1 205 ? 27.555 24.299 -55.492 1.00 90.88 205 SER A O 1
ATOM 1610 N N . ALA A 1 206 ? 25.377 23.790 -55.595 1.00 88.06 206 ALA A N 1
ATOM 1611 C CA . ALA A 1 206 ? 25.318 23.198 -54.254 1.00 88.06 206 ALA A CA 1
ATOM 1612 C C . ALA A 1 206 ? 26.358 22.071 -54.021 1.00 88.06 206 ALA A C 1
ATOM 1614 O O . ALA A 1 206 ? 26.991 22.056 -52.960 1.00 88.06 206 ALA A O 1
ATOM 1615 N N . PRO A 1 207 ? 26.645 21.176 -54.993 1.00 90.19 207 PRO A N 1
ATOM 1616 C CA . PRO A 1 207 ? 27.742 20.215 -54.869 1.00 90.19 207 PRO A CA 1
ATOM 1617 C C . PRO A 1 207 ? 29.124 20.870 -54.734 1.00 90.19 207 PRO A C 1
ATOM 1619 O O . PRO A 1 207 ? 29.957 20.392 -53.960 1.00 90.19 207 PRO A O 1
ATOM 1622 N N . ALA A 1 208 ? 29.376 21.981 -55.437 1.00 87.94 208 ALA A N 1
ATOM 1623 C CA . ALA A 1 208 ? 30.636 22.715 -55.330 1.00 87.94 208 ALA A CA 1
ATOM 1624 C C . ALA A 1 208 ? 30.812 23.332 -53.934 1.00 87.94 208 ALA A C 1
ATOM 1626 O O . ALA A 1 208 ? 31.902 23.253 -53.363 1.00 87.94 208 ALA A O 1
ATOM 1627 N N . VAL A 1 209 ? 29.732 23.853 -53.345 1.00 88.00 209 VAL A N 1
ATOM 1628 C CA . VAL A 1 209 ? 29.713 24.360 -51.964 1.00 88.00 209 VAL A CA 1
ATOM 1629 C C . VAL A 1 209 ? 29.976 23.234 -50.958 1.00 88.00 209 VAL A C 1
ATOM 1631 O O . VAL A 1 209 ? 30.878 23.364 -50.129 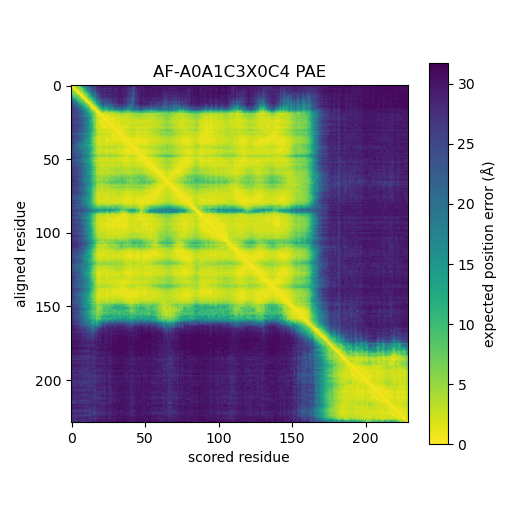1.00 88.00 209 VAL A O 1
ATOM 1634 N N . LYS A 1 210 ? 29.280 22.089 -51.062 1.00 90.56 210 LYS A N 1
ATOM 1635 C CA . LYS A 1 210 ? 29.512 20.914 -50.191 1.00 90.56 210 LYS A CA 1
ATOM 1636 C C . LYS A 1 210 ? 30.962 20.417 -50.292 1.00 90.56 210 LYS A C 1
ATOM 1638 O O . LYS A 1 210 ? 31.607 20.146 -49.276 1.00 90.56 210 LYS A O 1
ATOM 1643 N N . LYS A 1 211 ? 31.523 20.378 -51.508 1.00 91.25 211 LYS A N 1
ATOM 1644 C CA . LYS A 1 211 ? 32.928 20.013 -51.758 1.00 91.25 211 LYS A CA 1
ATOM 1645 C C . LYS A 1 211 ? 33.908 21.027 -51.163 1.00 91.25 211 LYS A C 1
ATOM 1647 O O . LYS A 1 211 ? 34.933 20.624 -50.613 1.00 91.25 211 LYS A O 1
ATOM 1652 N N . ALA A 1 212 ? 33.611 22.324 -51.248 1.00 89.88 212 ALA A N 1
ATOM 1653 C CA . ALA A 1 212 ? 34.426 23.369 -50.638 1.00 89.88 212 ALA A CA 1
ATOM 1654 C C . ALA A 1 212 ? 34.425 23.246 -49.109 1.00 89.88 212 ALA A C 1
ATOM 1656 O O . ALA A 1 212 ? 35.504 23.172 -48.526 1.00 89.88 212 ALA A O 1
ATOM 1657 N N . VAL A 1 213 ? 33.258 23.108 -48.472 1.00 91.19 213 VAL A N 1
ATOM 1658 C CA . VAL A 1 213 ? 33.141 22.909 -47.015 1.00 91.19 213 VAL A CA 1
ATOM 1659 C C . VAL A 1 213 ? 33.920 21.672 -46.555 1.00 91.19 213 VAL A C 1
ATOM 1661 O O . VAL A 1 213 ? 34.683 21.755 -45.595 1.00 91.19 213 VAL A O 1
ATOM 1664 N N . LYS A 1 214 ? 33.820 20.548 -47.279 1.00 90.06 214 LYS A N 1
ATOM 1665 C CA . LYS A 1 214 ? 34.593 19.329 -46.977 1.00 90.06 214 LYS A CA 1
ATOM 1666 C C . LYS A 1 214 ? 36.109 19.550 -47.074 1.00 90.06 214 LYS A C 1
ATOM 1668 O O . LYS A 1 214 ? 36.863 18.943 -46.324 1.00 90.06 214 LYS A O 1
ATOM 1673 N N . LYS A 1 215 ? 36.563 20.413 -47.990 1.00 87.94 215 LYS A N 1
ATOM 1674 C CA . LYS A 1 215 ? 37.991 20.643 -48.262 1.00 87.94 215 LYS A CA 1
ATOM 1675 C C . LYS A 1 215 ? 38.631 21.711 -47.373 1.00 87.94 215 LYS A C 1
ATOM 1677 O O . LYS A 1 215 ? 39.805 21.589 -47.042 1.00 87.94 215 LYS A O 1
ATOM 1682 N N . VAL A 1 216 ? 37.910 22.780 -47.032 1.00 89.19 216 VAL A N 1
ATOM 1683 C CA . VAL A 1 216 ? 38.466 23.932 -46.291 1.00 89.19 216 VAL A CA 1
ATOM 1684 C C . VAL A 1 216 ? 37.804 24.167 -44.933 1.00 89.19 216 VAL A C 1
ATOM 1686 O O . VAL A 1 216 ? 38.116 25.150 -44.262 1.00 89.19 216 VAL A O 1
ATOM 1689 N N . GLY A 1 217 ? 36.922 23.265 -44.506 1.00 88.50 217 GLY A N 1
ATOM 1690 C CA . 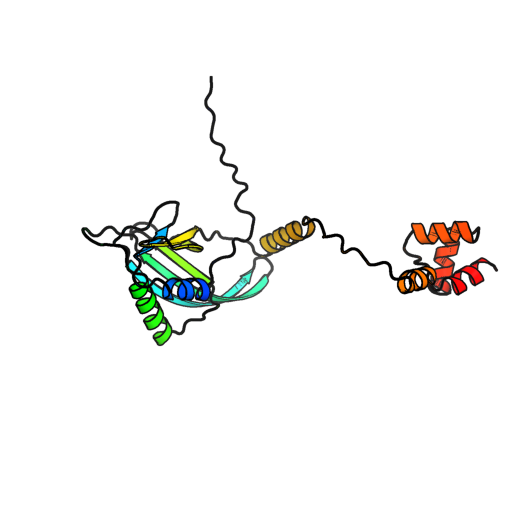GLY A 1 217 ? 36.139 23.406 -43.285 1.00 88.50 217 GLY A CA 1
ATOM 1691 C C . GLY A 1 217 ? 34.954 24.361 -43.448 1.00 88.50 217 GLY A C 1
ATOM 1692 O O . GLY A 1 217 ? 34.718 24.939 -44.507 1.00 88.50 217 GLY A O 1
ATOM 1693 N N . ASN A 1 218 ? 34.202 24.540 -42.366 1.00 89.31 218 ASN A N 1
ATOM 1694 C CA . ASN A 1 218 ? 32.929 25.264 -42.355 1.00 89.31 218 ASN A CA 1
ATOM 1695 C C . ASN A 1 218 ? 33.053 26.784 -42.169 1.00 89.31 218 ASN A C 1
ATOM 1697 O O . ASN A 1 218 ? 32.038 27.453 -42.026 1.00 89.31 218 ASN A O 1
ATOM 1701 N N . ALA A 1 219 ? 34.256 27.361 -42.136 1.00 89.69 219 ALA A N 1
ATOM 1702 C CA . ALA A 1 219 ? 34.405 28.807 -41.987 1.00 89.69 219 ALA A CA 1
ATOM 1703 C C . ALA A 1 219 ? 33.999 29.522 -43.287 1.00 89.69 219 ALA A C 1
ATOM 1705 O O . ALA A 1 219 ? 34.667 29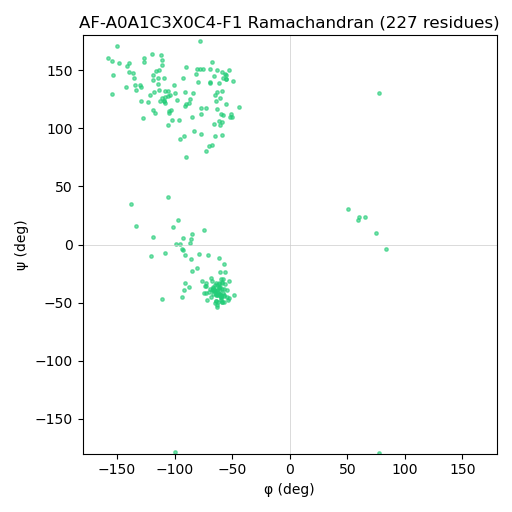.356 -44.311 1.00 89.69 219 ALA A O 1
ATOM 1706 N N . ARG A 1 220 ? 32.961 30.370 -43.242 1.00 87.88 220 ARG A N 1
ATOM 1707 C CA . ARG A 1 220 ? 32.357 31.017 -44.423 1.00 87.88 220 ARG A CA 1
ATOM 1708 C C . ARG A 1 220 ? 33.384 31.748 -45.285 1.00 87.88 220 ARG A C 1
ATOM 1710 O O . ARG A 1 220 ? 33.464 31.494 -46.478 1.00 87.88 220 ARG A O 1
ATOM 1717 N N . LYS A 1 221 ? 34.279 32.533 -44.673 1.00 89.38 221 LYS A N 1
ATOM 1718 C CA . LYS A 1 221 ? 35.372 33.222 -45.391 1.00 89.38 221 LYS A CA 1
ATOM 1719 C C . LYS A 1 221 ? 36.287 32.270 -46.173 1.00 89.38 221 LYS A C 1
ATOM 1721 O O . LYS A 1 221 ? 36.743 32.611 -47.260 1.00 89.38 221 LYS A O 1
ATOM 1726 N N . ARG A 1 222 ? 36.591 31.085 -45.625 1.00 89.12 222 ARG A N 1
ATOM 1727 C CA . ARG A 1 222 ? 37.442 30.086 -46.297 1.00 89.12 222 ARG A CA 1
ATOM 1728 C C . ARG A 1 222 ? 36.693 29.435 -47.455 1.00 89.12 222 ARG A C 1
ATOM 1730 O O . ARG A 1 222 ? 37.283 29.247 -48.515 1.00 89.12 222 ARG A O 1
ATOM 1737 N N . VAL A 1 223 ? 35.413 29.126 -47.248 1.00 88.38 223 VAL A N 1
ATOM 1738 C CA . VAL A 1 223 ? 34.519 28.539 -48.254 1.00 88.38 223 VAL A CA 1
ATOM 1739 C C . VAL A 1 223 ? 34.326 29.504 -49.423 1.00 88.38 223 VAL A C 1
ATOM 1741 O O . VAL A 1 223 ? 34.635 29.142 -50.552 1.00 88.38 223 VAL A O 1
ATOM 1744 N N . GLU A 1 224 ? 33.944 30.754 -49.159 1.00 88.81 224 GLU A N 1
ATOM 1745 C CA . GLU A 1 224 ? 33.777 31.796 -50.179 1.00 88.81 224 GLU A CA 1
ATOM 1746 C C . GLU A 1 224 ? 35.085 32.057 -50.942 1.00 88.81 224 GLU A C 1
ATOM 1748 O O . GLU A 1 224 ? 35.082 32.059 -52.168 1.00 88.81 224 GLU A O 1
ATOM 1753 N N . LYS A 1 225 ? 36.237 32.160 -50.257 1.00 90.38 225 LYS A N 1
ATOM 1754 C CA . LYS A 1 225 ? 37.551 32.306 -50.919 1.00 90.38 225 LYS A CA 1
ATOM 1755 C C . LYS A 1 225 ? 37.900 31.116 -51.819 1.00 90.38 225 LYS A C 1
ATOM 1757 O O . LYS A 1 225 ? 38.592 31.284 -52.819 1.00 90.38 225 LYS A O 1
ATOM 1762 N N . ARG A 1 226 ? 37.468 29.903 -51.457 1.00 87.31 226 ARG A N 1
ATOM 1763 C CA . ARG A 1 226 ? 37.676 28.694 -52.266 1.00 87.31 226 ARG A CA 1
ATOM 1764 C C . ARG A 1 226 ? 36.732 28.633 -53.466 1.00 87.31 226 ARG A C 1
ATOM 1766 O O . ARG A 1 226 ? 37.120 28.045 -54.466 1.00 87.31 226 ARG A O 1
ATOM 1773 N N . LEU A 1 227 ? 35.531 29.189 -53.338 1.00 86.56 227 LEU A N 1
ATOM 1774 C CA . LEU A 1 227 ? 34.516 29.245 -54.391 1.00 86.56 227 LEU A CA 1
ATOM 1775 C C . LEU A 1 227 ? 34.711 30.440 -55.338 1.00 86.56 227 LEU A C 1
ATOM 1777 O O . LEU A 1 227 ? 34.248 30.381 -56.469 1.00 86.56 227 LEU A O 1
ATOM 1781 N N . GLY A 1 228 ? 35.392 31.500 -54.899 1.00 76.00 228 GLY A N 1
ATOM 1782 C CA . GLY A 1 228 ? 35.752 32.668 -55.714 1.00 76.00 228 GLY A CA 1
ATOM 1783 C C . GLY A 1 228 ? 37.063 32.531 -56.499 1.00 76.00 228 GLY A C 1
ATOM 1784 O O . GLY A 1 228 ? 37.467 33.485 -57.153 1.00 76.00 228 GLY A O 1
ATOM 1785 N N . ARG A 1 229 ? 37.736 31.379 -56.410 1.00 56.78 229 ARG A N 1
ATOM 1786 C CA . ARG A 1 229 ? 38.804 30.960 -57.329 1.00 56.78 229 ARG A CA 1
ATOM 1787 C C . ARG A 1 229 ? 38.221 29.993 -58.346 1.00 56.78 229 ARG A C 1
ATOM 1789 O O . ARG A 1 229 ? 38.674 30.043 -59.502 1.00 56.78 229 ARG A O 1
#